Protein AF-A0A2D6MS37-F1 (afdb_monomer_lite)

Foldseek 3Di:
DDDDDDDDDDDDDDDDDDDDDDDDDDDPDDPDDDDDDDDDDDDDPVVVVVVVPPPPDDPDDDDDDPDDDDLDQDDPVLLVVLLVVQLVLLVVLLVLLVVLCVVLVQQFPDDFQPQPPFFQQDWAFPSLLSNCCVVPVCCQEPNFFDDHGGHRQADPSSGGVCVSSDGSVSSNAQFWAWEWDQDPVRDIDIDIDGPPSRCPRDDHSVPDDPSSHHYPVVSVVVVVVSSCSRSVDDTDTGRSNNSHDDD

Radius of gyration: 21.99 Å; chains: 1; bounding box: 50×74×53 Å

Secondary structure (DSSP, 8-state):
---PPP---------------------TT---PPPPPP------HHHHHHHHSSS---S------S------PPPHHHHHHHHHHHHHHHHHHHHHHHHHHHHTTTT---STT--TT--TT-EE-HHHHHHHHHH-HHHHHHPPPPPTTS-TTB-TTS-BTTSTT--HHHHSTTSPEEEEEE-TTS-EEEEEE--GGGSSSS--GGGS-GGGSEEHHHHHHHHHHHHHHHHSSPPPPEESGGGSPP-

Sequence (247 aa):
MANRPGSRTSRVQFSISWATRHRRTIDPGSSSWPERPAARDTGSVVAIFWRVCDEALTPEWKPRGREEFDPLLPNEDEIESCCADLAALHEEIDCEVQQLAARHAPRLQCRRGCGACCLDDLTVTTIEAEGIRRAHPALLSEGKPHPPGRCAFLGSEGDCRIYAERPSVCRSQGLPLRVVFENVAGELEELRDICELNVEGGPPLSALDEEDCWLVGVVELRLIALEERFVGGESPRASLRGLFARR

pLDDT: mean 74.94, std 27.77, range [25.08, 97.69]

Structure (mmCIF, N/CA/C/O backbone):
data_AF-A0A2D6MS37-F1
#
_entry.id   AF-A0A2D6MS37-F1
#
loop_
_atom_site.group_PDB
_atom_site.id
_atom_site.type_symbol
_atom_site.label_atom_id
_atom_site.label_alt_id
_atom_site.label_comp_id
_atom_site.label_asym_id
_atom_site.label_entity_id
_atom_site.label_seq_id
_atom_site.pdbx_PDB_ins_code
_atom_site.Cartn_x
_atom_site.Cartn_y
_atom_site.Cartn_z
_atom_site.occupancy
_atom_site.B_iso_or_equiv
_atom_site.auth_seq_id
_atom_site.auth_comp_id
_atom_site.auth_asym_id
_atom_site.auth_atom_id
_atom_site.pdbx_PDB_model_num
ATOM 1 N N . MET A 1 1 ? 30.134 44.194 11.349 1.00 36.28 1 MET A N 1
ATOM 2 C CA . MET A 1 1 ? 29.805 43.490 10.092 1.00 36.28 1 MET A CA 1
ATOM 3 C C . MET A 1 1 ? 29.477 42.054 10.445 1.00 36.28 1 MET A C 1
ATOM 5 O O . MET A 1 1 ? 30.356 41.330 10.886 1.00 36.28 1 MET A O 1
ATOM 9 N N . ALA A 1 2 ? 28.196 41.708 10.383 1.00 34.41 2 ALA A N 1
ATOM 10 C CA . ALA A 1 2 ? 27.685 40.370 10.648 1.00 34.41 2 ALA A CA 1
ATOM 11 C C . ALA A 1 2 ? 27.627 39.580 9.334 1.00 34.41 2 ALA A C 1
ATOM 13 O O . ALA A 1 2 ? 27.225 40.152 8.323 1.00 34.41 2 ALA A O 1
ATOM 14 N N . ASN A 1 3 ? 27.966 38.288 9.353 1.00 28.48 3 ASN A N 1
ATOM 15 C CA . ASN A 1 3 ? 27.318 37.319 8.470 1.00 28.48 3 ASN A CA 1
ATOM 16 C C . ASN A 1 3 ? 27.394 35.885 9.021 1.00 28.48 3 ASN A C 1
ATOM 18 O O . ASN A 1 3 ? 28.385 35.484 9.625 1.00 28.48 3 ASN A O 1
ATOM 22 N N . ARG A 1 4 ? 26.269 35.182 8.854 1.00 30.00 4 ARG A N 1
ATOM 23 C CA . ARG A 1 4 ? 25.851 33.899 9.450 1.00 30.00 4 ARG A CA 1
ATOM 24 C C . ARG A 1 4 ? 26.491 32.670 8.772 1.00 30.00 4 ARG A C 1
ATOM 26 O O . ARG A 1 4 ? 26.820 32.760 7.593 1.00 30.00 4 ARG A O 1
ATOM 33 N N . PRO A 1 5 ? 26.562 31.502 9.447 1.00 36.44 5 PRO A N 1
ATOM 34 C CA . PRO A 1 5 ? 26.874 30.226 8.806 1.00 36.44 5 PRO A CA 1
ATOM 35 C C . PRO A 1 5 ? 25.624 29.571 8.190 1.00 36.44 5 PRO A C 1
ATOM 37 O O . PRO A 1 5 ? 24.528 29.634 8.752 1.00 36.44 5 PRO A O 1
ATOM 40 N N . GLY A 1 6 ? 25.818 28.961 7.019 1.00 29.86 6 GLY A N 1
ATOM 41 C CA . GLY A 1 6 ? 24.796 28.306 6.208 1.00 29.86 6 GLY A CA 1
ATOM 42 C C . GLY A 1 6 ? 24.380 26.913 6.691 1.00 29.86 6 GLY A C 1
ATOM 43 O O . GLY A 1 6 ? 25.181 26.139 7.208 1.00 29.86 6 GLY A O 1
ATOM 44 N N . SER A 1 7 ? 23.083 26.666 6.501 1.00 29.08 7 SER A N 1
ATOM 45 C CA . SER A 1 7 ? 22.381 25.402 6.233 1.00 29.08 7 SER A CA 1
ATOM 46 C C . SER A 1 7 ? 22.985 24.087 6.745 1.00 29.08 7 SER A C 1
ATOM 48 O O . SER A 1 7 ? 23.858 23.494 6.113 1.00 29.08 7 SER A O 1
ATOM 50 N N . ARG A 1 8 ? 22.388 23.552 7.817 1.00 27.91 8 ARG A N 1
ATOM 51 C CA . ARG A 1 8 ? 22.353 22.107 8.076 1.00 27.91 8 ARG A CA 1
ATOM 52 C C . ARG A 1 8 ? 21.242 21.508 7.219 1.00 27.91 8 ARG A C 1
ATOM 54 O O . ARG A 1 8 ? 20.077 21.812 7.446 1.00 27.91 8 ARG A O 1
ATOM 61 N N . THR A 1 9 ? 21.601 20.684 6.247 1.00 28.56 9 THR A N 1
ATOM 62 C CA . THR A 1 9 ? 20.676 19.750 5.610 1.00 28.56 9 THR A CA 1
ATOM 63 C C . THR A 1 9 ? 20.558 18.526 6.513 1.00 28.56 9 THR A C 1
ATOM 65 O O . THR A 1 9 ? 21.537 17.825 6.775 1.00 28.56 9 THR A O 1
ATOM 68 N N . SER A 1 10 ? 19.366 18.320 7.067 1.00 26.95 10 SER A N 1
ATOM 69 C CA . SER A 1 10 ? 19.010 17.149 7.862 1.00 26.95 10 SER A CA 1
ATOM 70 C C . SER A 1 10 ? 19.071 15.918 6.960 1.00 26.95 10 SER A C 1
ATOM 72 O O . SER A 1 10 ? 18.366 15.828 5.959 1.00 26.95 10 SER A O 1
ATOM 74 N N . ARG A 1 11 ? 19.963 14.991 7.295 1.00 27.95 11 ARG A N 1
ATOM 75 C CA . ARG A 1 11 ? 20.151 13.709 6.619 1.00 27.95 11 ARG A CA 1
ATOM 76 C C . ARG A 1 11 ? 18.993 12.792 7.037 1.00 27.95 11 ARG A C 1
ATOM 78 O O . ARG A 1 11 ? 18.989 12.313 8.166 1.00 27.95 11 ARG A O 1
ATOM 85 N N . VAL A 1 12 ? 17.999 12.598 6.170 1.00 26.20 12 VAL A N 1
ATOM 86 C CA . VAL A 1 12 ? 16.916 11.626 6.400 1.00 26.20 12 VAL A CA 1
ATOM 87 C C . VAL A 1 12 ? 17.482 10.231 6.140 1.00 26.20 12 VAL A C 1
ATOM 89 O O . VAL A 1 12 ? 17.831 9.883 5.015 1.00 26.20 12 VAL A O 1
ATOM 92 N N . GLN A 1 13 ? 17.657 9.461 7.210 1.00 26.28 13 GLN A N 1
ATOM 93 C CA . GLN A 1 13 ? 18.126 8.080 7.170 1.00 26.28 13 GLN A CA 1
ATOM 94 C C . GLN A 1 13 ? 16.910 7.178 6.901 1.00 26.28 13 GLN A C 1
ATOM 96 O O . GLN A 1 13 ? 16.048 7.020 7.762 1.00 26.28 13 GLN A O 1
ATOM 101 N N . PHE A 1 14 ? 16.814 6.615 5.695 1.00 27.62 14 PHE A N 1
ATOM 102 C CA . PHE A 1 14 ? 15.751 5.679 5.325 1.00 27.62 14 PHE A CA 1
ATOM 103 C C . PHE A 1 14 ? 15.986 4.321 6.004 1.00 27.62 14 PHE A C 1
ATOM 105 O O . PHE A 1 14 ? 17.009 3.674 5.785 1.00 27.62 14 PHE A O 1
ATOM 112 N N . SER A 1 15 ? 15.039 3.883 6.839 1.00 27.45 15 SER A N 1
ATOM 113 C CA . SER A 1 15 ? 15.005 2.531 7.407 1.00 27.45 15 SER A CA 1
ATOM 114 C C . SER A 1 15 ? 13.962 1.711 6.653 1.00 27.45 15 SER A C 1
ATOM 116 O O . SER A 1 15 ? 12.763 1.831 6.896 1.00 27.45 15 SER A O 1
ATOM 118 N N . ILE A 1 16 ? 14.427 0.894 5.710 1.00 32.38 16 ILE A N 1
ATOM 119 C CA . ILE A 1 16 ? 13.612 -0.072 4.970 1.00 32.38 16 ILE A CA 1
ATOM 120 C C . ILE A 1 16 ? 13.863 -1.441 5.614 1.00 32.38 16 ILE A C 1
ATOM 122 O O . ILE A 1 16 ? 14.854 -2.108 5.330 1.00 32.38 16 ILE A O 1
ATOM 126 N N . SER A 1 17 ? 12.982 -1.853 6.531 1.00 29.34 17 SER A N 1
ATOM 127 C CA . SER A 1 17 ? 12.968 -3.215 7.079 1.00 29.34 17 SER A CA 1
ATOM 128 C C . SER A 1 17 ? 11.987 -4.059 6.271 1.00 29.34 17 SER A C 1
ATOM 130 O O . SER A 1 17 ? 10.785 -4.039 6.530 1.00 29.34 17 SER A O 1
ATOM 132 N N . TRP A 1 18 ? 12.497 -4.783 5.273 1.00 31.38 18 TRP A N 1
ATOM 133 C CA . TRP A 1 18 ? 11.744 -5.825 4.573 1.00 31.38 18 TRP A CA 1
ATOM 134 C C . TRP A 1 18 ? 12.367 -7.185 4.855 1.00 31.38 18 TRP A C 1
ATOM 136 O O . TRP A 1 18 ? 13.543 -7.450 4.602 1.00 31.38 18 TRP A O 1
ATOM 146 N N . ALA A 1 19 ? 11.552 -8.029 5.480 1.00 27.73 19 ALA A N 1
ATOM 147 C CA . ALA A 1 19 ? 11.936 -9.308 6.037 1.00 27.73 19 ALA A CA 1
ATOM 148 C C . ALA A 1 19 ? 12.409 -10.280 4.948 1.00 27.73 19 ALA A C 1
ATOM 150 O O . ALA A 1 19 ? 11.614 -10.768 4.152 1.00 27.73 19 ALA A O 1
ATOM 151 N N . THR A 1 20 ? 13.691 -10.650 4.995 1.00 30.94 20 THR A N 1
ATOM 152 C CA . THR A 1 20 ? 14.204 -11.841 4.309 1.00 30.94 20 THR A CA 1
ATOM 153 C C . THR A 1 20 ? 14.950 -12.730 5.309 1.00 30.94 20 THR A C 1
ATOM 155 O O . THR A 1 20 ? 16.095 -12.442 5.644 1.00 30.94 20 THR A O 1
ATOM 158 N N . ARG A 1 21 ? 14.293 -13.808 5.778 1.00 34.34 21 ARG A N 1
ATOM 159 C CA . ARG A 1 21 ? 14.809 -15.194 5.973 1.00 34.34 21 ARG A CA 1
ATOM 160 C C . ARG A 1 21 ? 14.208 -15.987 7.154 1.00 34.34 21 ARG A C 1
ATOM 162 O O . ARG A 1 21 ? 14.523 -15.758 8.313 1.00 34.34 21 ARG A O 1
ATOM 169 N N . HIS A 1 22 ? 13.557 -17.080 6.738 1.00 29.55 22 HIS A N 1
ATOM 170 C CA . HIS A 1 22 ? 13.714 -18.484 7.167 1.00 29.55 22 HIS A CA 1
ATOM 171 C C . HIS A 1 22 ? 12.882 -19.090 8.305 1.00 29.55 22 HIS A C 1
ATOM 173 O O . HIS A 1 22 ? 13.109 -18.877 9.491 1.00 29.55 22 HIS A O 1
ATOM 179 N N . ARG A 1 23 ? 12.051 -20.056 7.876 1.00 29.69 23 ARG A N 1
ATOM 180 C CA . ARG A 1 23 ? 11.622 -21.255 8.613 1.00 29.69 23 ARG A CA 1
ATOM 181 C C . ARG A 1 23 ? 12.763 -21.869 9.436 1.00 29.69 23 ARG A C 1
ATOM 183 O O . ARG A 1 23 ? 13.766 -22.310 8.875 1.00 29.69 23 ARG A O 1
ATOM 190 N N . ARG A 1 24 ? 12.505 -22.094 10.724 1.00 26.86 24 ARG A N 1
ATOM 191 C CA . ARG A 1 24 ? 12.829 -23.360 11.398 1.00 26.86 24 ARG A CA 1
ATOM 192 C C . ARG A 1 24 ? 11.615 -23.797 12.205 1.00 26.86 24 ARG A C 1
ATOM 194 O O . ARG A 1 24 ? 11.071 -23.032 12.990 1.00 26.86 24 ARG A O 1
ATOM 201 N N . THR A 1 25 ? 11.189 -25.027 11.968 1.00 33.91 25 THR A N 1
ATOM 202 C CA . THR A 1 25 ? 10.275 -25.783 12.825 1.00 33.91 25 THR A CA 1
ATOM 203 C C . THR A 1 25 ? 10.854 -25.861 14.239 1.00 33.91 25 THR A C 1
ATOM 205 O O . THR A 1 25 ? 12.006 -26.267 14.390 1.00 33.91 25 THR A O 1
ATOM 208 N N . ILE A 1 26 ? 10.076 -25.478 15.255 1.00 30.41 26 ILE A N 1
ATOM 209 C CA . ILE A 1 26 ? 10.406 -25.709 16.668 1.00 30.41 26 ILE A CA 1
ATOM 210 C C . ILE A 1 26 ? 9.539 -26.865 17.170 1.00 30.41 26 ILE A C 1
ATOM 212 O O . ILE A 1 26 ? 8.317 -26.841 17.044 1.00 30.41 26 ILE A O 1
ATOM 216 N N . ASP A 1 27 ? 10.222 -27.872 17.701 1.00 27.17 27 ASP A N 1
ATOM 217 C CA . ASP A 1 27 ? 9.696 -29.041 18.401 1.00 27.17 27 ASP A CA 1
ATOM 218 C C . ASP A 1 27 ? 9.185 -28.623 19.801 1.00 27.17 27 ASP A C 1
ATOM 220 O O . ASP A 1 27 ? 9.944 -28.005 20.559 1.00 27.17 27 ASP A O 1
ATOM 224 N N . PRO A 1 28 ? 7.916 -28.875 20.175 1.00 31.11 28 PRO A N 1
ATOM 225 C CA . PRO A 1 28 ? 7.362 -28.436 21.450 1.00 31.11 28 PRO A CA 1
ATOM 226 C C . PRO A 1 28 ? 7.727 -29.442 22.551 1.00 31.11 28 PRO A C 1
ATOM 228 O O . PRO A 1 28 ? 6.889 -30.236 22.971 1.00 31.11 28 PRO A O 1
ATOM 231 N N . GLY A 1 29 ? 8.983 -29.452 23.012 1.00 31.38 29 GLY A N 1
ATOM 232 C CA . GLY A 1 29 ? 9.399 -30.500 23.956 1.00 31.38 29 GLY A CA 1
ATOM 233 C C . GLY A 1 29 ? 10.665 -30.325 24.794 1.00 31.38 29 GLY A C 1
ATOM 234 O O . GLY A 1 29 ? 10.905 -31.181 25.639 1.00 31.38 29 GLY A O 1
ATOM 235 N N . SER A 1 30 ? 11.474 -29.268 24.649 1.00 31.50 30 SER A N 1
ATOM 236 C CA . SER A 1 30 ? 12.709 -29.131 25.445 1.00 31.50 30 SER A CA 1
ATOM 237 C C . SER A 1 30 ? 12.692 -27.914 26.370 1.00 31.50 30 SER A C 1
ATOM 239 O O . SER A 1 30 ? 12.950 -26.781 25.964 1.00 31.50 30 SER A O 1
ATOM 241 N N . SER A 1 31 ? 12.431 -28.167 27.650 1.00 34.22 31 SER A N 1
ATOM 242 C CA . SER A 1 31 ? 12.682 -27.251 28.760 1.00 34.22 31 SER A CA 1
ATOM 243 C C . SER A 1 31 ? 14.186 -27.175 29.056 1.00 34.22 31 SER A C 1
ATOM 245 O O . SER A 1 31 ? 14.684 -27.813 29.981 1.00 34.22 31 SER A O 1
ATOM 247 N N . SER A 1 32 ? 14.919 -26.410 28.254 1.00 29.27 32 SER A N 1
ATOM 248 C CA . SER A 1 32 ? 16.254 -25.913 28.593 1.00 29.27 32 SER A CA 1
ATOM 249 C C . SER A 1 32 ? 16.557 -24.688 27.731 1.00 29.27 32 SER A C 1
ATOM 251 O O . SER A 1 32 ? 16.638 -24.760 26.509 1.00 29.27 32 SER A O 1
ATOM 253 N N . TRP A 1 33 ? 16.683 -23.528 28.373 1.00 25.08 33 TRP A N 1
ATOM 254 C CA . TRP A 1 33 ? 17.178 -22.317 27.724 1.00 25.08 33 TRP A CA 1
ATOM 255 C C . TRP A 1 33 ? 18.681 -22.491 27.465 1.00 25.08 33 TRP A C 1
ATOM 257 O O . TRP A 1 33 ? 19.408 -22.724 28.432 1.00 25.08 33 TRP A O 1
ATOM 267 N N . PRO A 1 34 ? 19.185 -22.396 26.222 1.00 29.23 34 PRO A N 1
ATOM 268 C CA . PRO A 1 34 ? 20.623 -22.366 26.012 1.00 29.23 34 PRO A CA 1
ATOM 269 C C . PRO A 1 34 ? 21.178 -20.997 26.425 1.00 29.23 34 PRO A C 1
ATOM 271 O O . PRO A 1 34 ? 20.642 -19.947 26.063 1.00 29.23 34 PRO A O 1
ATOM 274 N N . GLU A 1 35 ? 22.261 -21.029 27.199 1.00 31.62 35 GLU A N 1
ATOM 275 C CA . GLU A 1 35 ? 23.070 -19.869 27.572 1.00 31.62 35 GLU A CA 1
ATOM 276 C C . GLU A 1 35 ? 23.546 -19.088 26.334 1.00 31.62 35 GLU A C 1
ATOM 278 O O . GLU A 1 35 ? 23.780 -19.657 25.265 1.00 31.62 35 GLU A O 1
ATOM 283 N N . ARG A 1 36 ? 23.702 -17.764 26.492 1.00 29.09 36 ARG A N 1
ATOM 284 C CA . ARG A 1 36 ? 24.198 -16.841 25.455 1.00 29.09 36 ARG A CA 1
ATOM 285 C C . ARG A 1 36 ? 25.515 -17.358 24.848 1.00 29.09 36 ARG A C 1
ATOM 287 O O . ARG A 1 36 ? 26.515 -17.395 25.566 1.00 29.09 36 ARG A O 1
ATOM 294 N N . PRO A 1 37 ? 25.583 -17.673 23.542 1.00 30.58 37 PRO A N 1
ATOM 295 C CA . PRO A 1 37 ? 26.859 -17.973 22.914 1.00 30.58 37 PRO A CA 1
ATOM 296 C C . PRO A 1 37 ? 27.685 -16.690 22.770 1.00 30.58 37 PRO A C 1
ATOM 298 O O . PRO A 1 37 ? 27.198 -15.659 22.300 1.00 30.58 37 PRO A O 1
ATOM 301 N N . ALA A 1 38 ? 28.948 -16.773 23.192 1.00 31.52 38 ALA A N 1
ATOM 302 C CA . ALA A 1 38 ? 29.949 -15.729 23.032 1.00 31.52 38 ALA A CA 1
ATOM 303 C C . ALA A 1 38 ? 30.078 -15.319 21.557 1.00 31.52 38 ALA A C 1
ATOM 305 O O . ALA A 1 38 ? 30.146 -16.173 20.669 1.00 31.52 38 ALA A O 1
ATOM 306 N N . ALA A 1 39 ? 30.122 -14.004 21.327 1.00 32.25 39 ALA A N 1
ATOM 307 C CA . ALA A 1 39 ? 30.272 -13.381 20.022 1.00 32.25 39 ALA A CA 1
ATOM 308 C C . ALA A 1 39 ? 31.443 -14.008 19.251 1.00 32.25 39 ALA A C 1
ATOM 310 O O . ALA A 1 39 ? 32.607 -13.840 19.617 1.00 32.25 39 ALA A O 1
ATOM 311 N N . ARG A 1 40 ? 31.123 -14.746 18.184 1.00 29.20 40 ARG A N 1
ATOM 312 C CA . ARG A 1 40 ? 32.088 -15.122 17.157 1.00 29.20 40 ARG A CA 1
ATOM 313 C C . ARG A 1 40 ? 31.835 -14.289 15.915 1.00 29.20 40 ARG A C 1
ATOM 315 O O . ARG A 1 40 ? 30.736 -14.252 15.367 1.00 29.20 40 ARG A O 1
ATOM 322 N N . ASP A 1 41 ? 32.918 -13.637 15.545 1.00 42.41 41 ASP A N 1
ATOM 323 C CA . ASP A 1 41 ? 33.162 -12.772 14.411 1.00 42.41 41 ASP A CA 1
ATOM 324 C C . ASP A 1 41 ? 32.732 -13.443 13.096 1.00 42.41 41 ASP A C 1
ATOM 326 O O . ASP A 1 41 ? 33.408 -14.323 12.565 1.00 42.41 41 ASP A O 1
ATOM 330 N N . THR A 1 42 ? 31.560 -13.065 12.588 1.00 30.91 42 THR A N 1
ATOM 331 C CA . THR A 1 42 ? 31.194 -13.244 11.179 1.00 30.91 42 THR A CA 1
ATOM 332 C C . THR A 1 42 ? 30.526 -11.951 10.731 1.00 30.91 42 THR A C 1
ATOM 334 O O . THR A 1 42 ? 29.499 -11.549 11.276 1.00 30.91 42 THR A O 1
ATOM 337 N N . GLY A 1 43 ? 31.165 -11.260 9.787 1.00 40.22 43 GLY A N 1
ATOM 338 C CA . GLY A 1 43 ? 30.723 -9.977 9.246 1.00 40.22 43 GLY A CA 1
ATOM 339 C C . GLY A 1 43 ? 29.350 -10.076 8.586 1.00 40.22 43 GLY A C 1
ATOM 340 O O . GLY A 1 43 ? 29.236 -10.397 7.408 1.00 40.22 43 GLY A O 1
ATOM 341 N N . SER A 1 44 ? 28.310 -9.789 9.365 1.00 34.25 44 SER A N 1
ATOM 342 C CA . SER A 1 44 ? 26.933 -9.601 8.919 1.00 34.25 44 SER A CA 1
ATOM 343 C C . SER A 1 44 ? 26.586 -8.119 9.017 1.00 34.25 44 SER A C 1
ATOM 345 O O . SER A 1 44 ? 26.867 -7.481 10.033 1.00 34.25 44 SER A O 1
ATOM 347 N N . VAL A 1 45 ? 25.931 -7.581 7.984 1.00 34.56 45 VAL A N 1
ATOM 348 C CA . VAL A 1 45 ? 25.450 -6.186 7.890 1.00 34.56 45 VAL A CA 1
ATOM 349 C C . VAL A 1 45 ? 24.590 -5.787 9.107 1.00 34.56 45 VAL A C 1
ATOM 351 O O . VAL A 1 45 ? 24.560 -4.625 9.504 1.00 34.56 45 VAL A O 1
ATOM 354 N N . VAL A 1 46 ? 23.991 -6.769 9.792 1.00 34.62 46 VAL A N 1
ATOM 355 C CA . VAL A 1 46 ? 23.210 -6.595 11.029 1.00 34.62 46 VAL A CA 1
ATOM 356 C C . VAL A 1 46 ? 24.057 -6.088 12.211 1.00 34.62 46 VAL A C 1
ATOM 358 O O . VAL A 1 46 ? 23.548 -5.361 13.062 1.00 34.62 46 VAL A O 1
ATOM 361 N N . ALA A 1 47 ? 25.351 -6.423 12.276 1.00 29.45 47 ALA A N 1
ATOM 362 C CA . ALA A 1 47 ? 26.216 -6.050 13.401 1.00 29.45 47 ALA A CA 1
ATOM 363 C C . ALA A 1 47 ? 26.732 -4.600 13.325 1.00 29.45 47 ALA A C 1
ATOM 365 O O . ALA A 1 47 ? 27.041 -4.004 14.354 1.00 29.45 47 ALA A O 1
ATOM 366 N N . ILE A 1 48 ? 26.787 -4.010 12.126 1.00 35.94 48 ILE A N 1
ATOM 367 C CA . ILE A 1 48 ? 27.170 -2.600 11.943 1.00 35.94 48 ILE A CA 1
ATOM 368 C C . ILE A 1 48 ? 26.001 -1.674 12.322 1.00 35.94 48 ILE A C 1
ATOM 370 O O . ILE A 1 48 ? 26.225 -0.603 12.881 1.00 35.94 48 ILE A O 1
ATOM 374 N N . PHE A 1 49 ? 24.755 -2.119 12.123 1.00 31.03 49 PHE A N 1
ATOM 375 C CA . PHE A 1 49 ? 23.557 -1.323 12.411 1.00 31.03 49 PHE A CA 1
ATOM 376 C C . PHE A 1 49 ? 23.341 -1.072 13.915 1.00 31.03 49 PHE A C 1
ATOM 378 O O . PHE A 1 49 ? 22.927 0.013 14.309 1.00 31.03 49 PHE A O 1
ATOM 385 N N . TRP A 1 50 ? 23.707 -2.026 14.779 1.00 28.56 50 TRP A N 1
ATOM 386 C CA . TRP A 1 50 ? 23.560 -1.866 16.233 1.00 28.56 50 TRP A CA 1
ATOM 387 C C . TRP A 1 50 ? 24.569 -0.905 16.874 1.00 28.56 50 TRP A C 1
ATOM 389 O O . TRP A 1 50 ? 24.290 -0.358 17.936 1.00 28.56 50 TRP A O 1
ATOM 399 N N . ARG A 1 51 ? 25.724 -0.653 16.244 1.00 29.89 51 ARG A N 1
ATOM 400 C CA . ARG A 1 51 ? 26.768 0.208 16.829 1.00 29.89 51 ARG A CA 1
ATOM 401 C C . ARG A 1 51 ? 26.538 1.704 16.594 1.00 29.89 51 ARG A C 1
ATOM 403 O O . ARG A 1 51 ? 27.168 2.514 17.257 1.00 29.89 51 ARG A O 1
ATOM 410 N N . VAL A 1 52 ? 25.634 2.070 15.684 1.00 34.19 52 VAL A N 1
ATOM 411 C CA . VAL A 1 52 ? 25.321 3.475 15.359 1.00 34.19 52 VAL A CA 1
ATOM 412 C C . VAL A 1 52 ? 24.168 4.027 16.214 1.00 34.19 52 VAL A C 1
ATOM 414 O O . VAL A 1 52 ? 24.055 5.237 16.373 1.00 34.19 52 VAL A O 1
ATOM 417 N N . CYS A 1 53 ? 23.352 3.169 16.835 1.00 32.34 53 CYS A N 1
ATOM 418 C CA . CYS A 1 53 ? 22.212 3.604 17.654 1.00 32.34 53 CYS A CA 1
ATOM 419 C C . CYS A 1 53 ? 22.520 3.798 19.152 1.00 32.34 53 CYS A C 1
ATOM 421 O O . CYS A 1 53 ? 21.683 4.357 19.853 1.00 32.34 53 CYS A O 1
ATOM 423 N N . ASP A 1 54 ? 23.693 3.388 19.647 1.00 30.34 54 ASP A N 1
ATOM 424 C CA . ASP A 1 54 ? 23.986 3.361 21.095 1.00 30.34 54 ASP A CA 1
ATOM 425 C C . ASP A 1 54 ? 24.823 4.563 21.599 1.00 30.34 54 ASP A C 1
ATOM 427 O O . ASP A 1 54 ? 24.912 4.800 22.800 1.00 30.34 54 ASP A O 1
ATOM 431 N N . GLU A 1 55 ? 25.404 5.381 20.709 1.00 33.66 55 GLU A N 1
ATOM 432 C CA . GLU A 1 55 ? 26.301 6.496 21.095 1.00 33.66 55 GLU A CA 1
ATOM 433 C C . GLU A 1 55 ? 25.641 7.892 21.119 1.00 33.66 55 GLU A C 1
ATOM 435 O O . GLU A 1 55 ? 26.306 8.884 21.417 1.00 33.66 55 GLU A O 1
ATOM 440 N N . ALA A 1 56 ? 24.329 7.999 20.878 1.00 34.22 56 ALA A N 1
ATOM 441 C CA . ALA A 1 56 ? 23.600 9.278 20.922 1.00 34.22 56 ALA A CA 1
ATOM 442 C C . ALA A 1 56 ? 22.749 9.492 22.193 1.00 34.22 56 ALA A C 1
ATOM 444 O O . ALA A 1 56 ? 21.982 10.452 22.267 1.00 34.22 56 ALA A O 1
ATOM 445 N N . LEU A 1 57 ? 22.887 8.640 23.213 1.00 36.22 57 LEU A N 1
ATOM 446 C CA . LEU A 1 57 ? 22.247 8.830 24.518 1.00 36.22 57 LEU A CA 1
ATOM 447 C C . LEU A 1 57 ? 23.197 9.561 25.476 1.00 36.22 57 LEU A C 1
ATOM 449 O O . LEU A 1 57 ? 23.892 8.945 26.283 1.00 36.22 57 LEU A O 1
ATOM 453 N N . THR A 1 58 ? 23.223 10.894 25.415 1.00 39.59 58 THR A N 1
ATOM 454 C CA . THR A 1 58 ? 23.786 11.689 26.515 1.00 39.59 58 THR A CA 1
ATOM 455 C C . THR A 1 58 ? 22.755 11.829 27.647 1.00 39.59 58 THR A C 1
ATOM 457 O O . THR A 1 58 ? 21.586 12.133 27.393 1.00 39.59 58 THR A O 1
ATOM 460 N N . PRO A 1 59 ? 23.146 11.626 28.919 1.00 41.69 59 PRO A N 1
ATOM 461 C CA . PRO A 1 59 ? 22.235 11.676 30.054 1.00 41.69 59 PRO A CA 1
ATOM 462 C C . PRO A 1 59 ? 22.225 13.079 30.669 1.00 41.69 59 PRO A C 1
ATOM 464 O O . PRO A 1 59 ? 22.768 13.280 31.745 1.00 41.69 59 PRO A O 1
ATOM 467 N N . GLU A 1 60 ? 21.631 14.073 30.007 1.00 34.06 60 GLU A N 1
ATOM 468 C CA . GLU A 1 60 ? 21.482 15.411 30.608 1.00 34.06 60 GLU A CA 1
ATOM 469 C C . GLU A 1 60 ? 20.225 16.149 30.114 1.00 34.06 60 GLU A C 1
ATOM 471 O O . GLU A 1 60 ? 20.234 17.333 29.782 1.00 34.06 60 GLU A O 1
ATOM 476 N N . TRP A 1 61 ? 19.086 15.455 30.096 1.00 38.34 61 TRP A N 1
ATOM 477 C CA . TRP A 1 61 ? 17.793 16.127 29.994 1.00 38.34 61 TRP A CA 1
ATOM 478 C C . TRP A 1 61 ? 17.302 16.522 31.394 1.00 38.34 61 TRP A C 1
ATOM 480 O O . TRP A 1 61 ? 16.947 15.673 32.212 1.00 38.34 61 TRP A O 1
ATOM 490 N N . LYS A 1 62 ? 17.290 17.828 31.683 1.00 31.77 62 LYS A N 1
ATOM 491 C CA . LYS A 1 62 ? 16.569 18.402 32.829 1.00 31.77 62 LYS A CA 1
ATOM 492 C C . LYS A 1 62 ? 15.172 18.827 32.366 1.00 31.77 62 LYS A C 1
ATOM 494 O O . LYS A 1 62 ? 15.096 19.601 31.408 1.00 31.77 62 LYS A O 1
ATOM 499 N N . PRO A 1 63 ? 14.086 18.420 33.049 1.00 33.75 63 PRO A N 1
ATOM 500 C CA . PRO A 1 63 ? 12.759 18.929 32.742 1.00 33.75 63 PRO A CA 1
ATOM 501 C C . PRO A 1 63 ? 12.745 20.435 33.015 1.00 33.75 63 PRO A C 1
ATOM 503 O O . PRO A 1 63 ? 12.924 20.874 34.155 1.00 33.75 63 PRO A O 1
ATOM 506 N N . ARG A 1 64 ? 12.562 21.242 31.966 1.00 33.56 64 ARG A N 1
ATOM 507 C CA . ARG A 1 64 ? 12.116 22.625 32.153 1.00 33.56 64 ARG A CA 1
ATOM 508 C C . ARG A 1 64 ? 10.651 22.593 32.570 1.00 33.56 64 ARG A C 1
ATOM 510 O O . ARG A 1 64 ? 9.924 21.670 32.216 1.00 33.56 64 ARG A O 1
ATOM 517 N N . GLY A 1 65 ? 10.290 23.556 33.413 1.00 31.33 65 GLY A N 1
ATOM 518 C CA . GLY A 1 65 ? 9.010 23.626 34.103 1.00 31.33 65 GLY A CA 1
ATOM 519 C C . GLY A 1 65 ? 7.807 23.436 33.182 1.00 31.33 65 GLY A C 1
ATOM 520 O O . GLY A 1 65 ? 7.853 23.759 32.000 1.00 31.33 65 GLY A O 1
ATOM 521 N N . ARG A 1 66 ? 6.743 22.891 33.775 1.00 35.75 66 ARG A N 1
ATOM 522 C CA . ARG A 1 66 ? 5.397 22.784 33.211 1.00 35.75 66 ARG A CA 1
ATOM 523 C C . ARG A 1 66 ? 4.868 24.163 32.806 1.00 35.75 66 ARG A C 1
ATOM 525 O O . ARG A 1 66 ? 4.158 24.778 33.587 1.00 35.75 66 ARG A O 1
ATOM 532 N N . GLU A 1 67 ? 5.198 24.610 31.606 1.00 36.25 67 GLU A N 1
ATOM 533 C CA . GLU A 1 67 ? 4.440 25.609 30.854 1.00 36.25 67 GLU A CA 1
ATOM 534 C C . GLU A 1 67 ? 4.388 25.118 29.396 1.00 36.25 67 GLU A C 1
ATOM 536 O O . GLU A 1 67 ? 5.381 25.159 28.678 1.00 36.25 67 GLU A O 1
ATOM 541 N N . GLU A 1 68 ? 3.246 24.505 29.060 1.00 41.53 68 GLU A N 1
ATOM 542 C CA . GLU A 1 68 ? 2.652 24.313 27.724 1.00 41.53 68 GLU A CA 1
ATOM 543 C C . GLU A 1 68 ? 3.599 24.141 26.523 1.00 41.53 68 GLU A C 1
ATOM 545 O O . GLU A 1 68 ? 3.892 25.069 25.774 1.00 41.53 68 GLU A O 1
ATOM 550 N N . PHE A 1 69 ? 3.977 22.891 26.257 1.00 38.12 69 PHE A N 1
ATOM 551 C CA . PHE A 1 69 ? 4.151 22.424 24.884 1.00 38.12 69 PHE A CA 1
ATOM 552 C C . PHE A 1 69 ? 3.123 21.316 24.677 1.00 38.12 69 PHE A C 1
ATOM 554 O O . PHE A 1 69 ? 3.351 20.170 25.063 1.00 38.12 69 PHE A O 1
ATOM 561 N N . ASP A 1 70 ? 1.950 21.695 24.179 1.00 42.09 70 ASP A N 1
ATOM 562 C CA . ASP A 1 70 ? 0.976 20.749 23.648 1.00 42.09 70 ASP A CA 1
ATOM 563 C C . ASP A 1 70 ? 1.415 20.440 22.208 1.00 42.09 70 ASP A C 1
ATOM 565 O O . ASP A 1 70 ? 1.437 21.364 21.387 1.00 42.09 70 ASP A O 1
ATOM 569 N N . PRO A 1 71 ? 1.863 19.213 21.877 1.00 47.84 71 PRO A N 1
ATOM 570 C CA . PRO A 1 71 ? 2.062 18.824 20.491 1.00 47.84 71 PRO A CA 1
ATOM 571 C C . PRO A 1 71 ? 0.666 18.663 19.889 1.00 47.84 71 PRO A C 1
ATOM 573 O O . PRO A 1 71 ? 0.121 17.561 19.847 1.00 47.84 71 PRO A O 1
ATOM 576 N N . LEU A 1 72 ? 0.065 19.798 19.525 1.00 53.69 72 LEU A N 1
ATOM 577 C CA . LEU A 1 72 ? -1.277 19.881 18.976 1.00 53.69 72 LEU A CA 1
ATOM 578 C C . LEU A 1 72 ? -1.347 18.947 17.775 1.00 53.69 72 LEU A C 1
ATOM 580 O O . LEU A 1 72 ? -0.740 19.201 16.734 1.00 53.69 72 LEU A O 1
ATOM 584 N N . LEU A 1 73 ? -2.096 17.861 17.940 1.00 57.34 73 LEU A N 1
ATOM 585 C CA . LEU A 1 73 ? -2.656 17.151 16.805 1.00 57.34 73 LEU A CA 1
ATOM 586 C C . LEU A 1 73 ? -3.349 18.197 15.909 1.00 57.34 73 LEU A C 1
ATOM 588 O O . LEU A 1 73 ? -3.951 19.132 16.455 1.00 57.34 73 LEU A O 1
ATOM 592 N N . PRO A 1 74 ? -3.249 18.078 14.574 1.00 68.31 74 PRO A N 1
ATOM 593 C CA . PRO A 1 74 ? -3.921 18.986 13.650 1.00 68.31 74 PRO A CA 1
ATOM 594 C C . PRO A 1 74 ? -5.395 19.142 14.029 1.00 68.31 74 PRO A C 1
ATOM 596 O O . PRO A 1 74 ? -6.016 18.216 14.558 1.00 68.31 74 PRO A O 1
ATOM 599 N N . ASN A 1 75 ? -5.960 20.324 13.788 1.00 82.75 75 ASN A N 1
ATOM 600 C CA . ASN A 1 75 ? -7.384 20.534 14.041 1.00 82.75 75 ASN A CA 1
ATOM 601 C C . ASN A 1 75 ? -8.243 19.649 13.109 1.00 82.75 75 ASN A C 1
ATOM 603 O O . ASN A 1 75 ? -7.743 19.088 12.137 1.00 82.75 75 ASN A O 1
ATOM 607 N N . GLU A 1 76 ? -9.540 19.499 13.393 1.00 86.69 76 GLU A N 1
ATOM 608 C CA . GLU A 1 76 ? -10.404 18.588 12.620 1.00 86.69 76 GLU A CA 1
ATOM 609 C C . GLU A 1 76 ? -10.438 18.897 11.115 1.00 86.69 76 GLU A C 1
ATOM 611 O O . GLU A 1 76 ? -10.406 17.962 10.314 1.00 86.69 76 GLU A O 1
ATOM 616 N N . ASP A 1 77 ? -10.416 20.176 10.726 1.00 88.06 77 ASP A N 1
ATOM 617 C CA . ASP A 1 77 ? -10.396 20.586 9.316 1.00 88.06 77 ASP A CA 1
ATOM 618 C C . ASP A 1 77 ? -9.058 20.206 8.647 1.00 88.06 77 ASP A C 1
ATOM 620 O O . ASP A 1 77 ? -9.016 19.755 7.500 1.00 88.06 77 ASP A O 1
ATOM 624 N N . GLU A 1 78 ? -7.943 20.350 9.369 1.00 88.25 78 GLU A N 1
ATOM 625 C CA . GLU A 1 78 ? -6.612 19.928 8.921 1.00 88.25 78 GLU A CA 1
ATOM 626 C C . GLU A 1 78 ? -6.509 18.403 8.800 1.00 88.25 78 GLU A C 1
ATOM 628 O O . GLU A 1 78 ? -5.933 17.907 7.827 1.00 88.25 78 GLU A O 1
ATOM 633 N N . ILE A 1 79 ? -7.093 17.652 9.743 1.00 90.12 79 ILE A N 1
ATOM 634 C CA . ILE A 1 79 ? -7.154 16.189 9.668 1.00 90.12 79 ILE A CA 1
ATOM 635 C C . ILE A 1 79 ? -7.982 15.760 8.457 1.00 90.12 79 ILE A C 1
ATOM 637 O O . ILE A 1 79 ? -7.540 14.894 7.700 1.00 90.12 79 ILE A O 1
ATOM 641 N N . GLU A 1 80 ? -9.167 16.343 8.265 1.00 92.12 80 GLU A N 1
ATOM 642 C CA . GLU A 1 80 ? -10.040 16.033 7.130 1.00 92.12 80 GLU A CA 1
ATOM 643 C C . GLU A 1 80 ? -9.332 16.305 5.799 1.00 92.12 80 GLU A C 1
ATOM 645 O O . GLU A 1 80 ? -9.305 15.434 4.929 1.00 92.12 80 GLU A O 1
ATOM 650 N N . SER A 1 81 ? -8.669 17.457 5.683 1.00 94.31 81 SER A N 1
ATOM 651 C CA . SER A 1 81 ? -7.861 17.822 4.518 1.00 94.31 81 SER A CA 1
ATOM 652 C C . SER A 1 81 ? -6.730 16.820 4.251 1.00 94.31 81 SER A C 1
ATOM 654 O O . SER A 1 81 ? -6.599 16.310 3.138 1.00 94.31 81 SER A O 1
ATOM 656 N N . CYS A 1 82 ? -5.954 16.444 5.274 1.00 94.38 82 CYS A N 1
ATOM 657 C CA . CYS A 1 82 ? -4.885 15.452 5.117 1.00 94.38 82 CYS A CA 1
ATOM 658 C C . CYS A 1 82 ? -5.424 14.059 4.753 1.00 94.38 82 CYS A C 1
ATOM 660 O O . CYS A 1 82 ? -4.805 13.343 3.966 1.00 94.38 82 CYS A O 1
ATOM 662 N N . CYS A 1 83 ? -6.576 13.663 5.302 1.00 94.44 83 CYS A N 1
ATOM 663 C CA . CYS A 1 83 ? -7.224 12.396 4.962 1.00 94.44 83 CYS A CA 1
ATOM 664 C C . CYS A 1 83 ? -7.744 12.393 3.518 1.00 94.44 83 CYS A C 1
ATOM 666 O O . CYS A 1 83 ? -7.645 11.369 2.843 1.00 94.44 83 CYS A O 1
ATOM 668 N N . ALA A 1 84 ? -8.262 13.524 3.030 1.00 95.75 84 ALA A N 1
ATOM 669 C CA . ALA A 1 84 ? -8.664 13.684 1.637 1.00 95.75 84 ALA A CA 1
ATOM 670 C C . ALA A 1 84 ? -7.456 13.597 0.689 1.00 95.75 84 ALA A C 1
ATOM 672 O O . ALA A 1 84 ? -7.510 12.875 -0.306 1.00 95.75 84 ALA A O 1
ATOM 673 N N . ASP A 1 85 ? -6.339 14.244 1.035 1.00 97.31 85 ASP A N 1
ATOM 674 C CA . ASP A 1 85 ? -5.088 14.148 0.274 1.00 97.31 85 ASP A CA 1
ATOM 675 C C . ASP A 1 85 ? -4.536 12.706 0.252 1.00 97.31 85 ASP A C 1
ATOM 677 O O . ASP A 1 85 ? -4.071 12.229 -0.786 1.00 97.31 85 ASP A O 1
ATOM 681 N N . LEU A 1 86 ? -4.615 11.979 1.376 1.00 97.25 86 LEU A N 1
ATOM 682 C CA . LEU A 1 86 ? -4.258 10.557 1.436 1.00 97.25 86 LEU A CA 1
ATOM 683 C C . LEU A 1 86 ? -5.160 9.712 0.526 1.00 97.25 86 LEU A C 1
ATOM 685 O O . LEU A 1 86 ? -4.668 8.823 -0.169 1.00 97.25 86 LEU A O 1
ATOM 689 N N . ALA A 1 87 ? -6.471 9.963 0.533 1.00 96.81 87 ALA A N 1
ATOM 690 C CA . ALA A 1 87 ? -7.414 9.251 -0.323 1.00 96.81 87 ALA A CA 1
ATOM 691 C C . ALA A 1 87 ? -7.108 9.490 -1.810 1.00 96.81 87 ALA A C 1
ATOM 693 O O . ALA A 1 87 ? -7.033 8.527 -2.570 1.00 96.81 87 ALA A O 1
ATOM 694 N N . ALA A 1 88 ? -6.822 10.734 -2.201 1.00 97.44 88 ALA A N 1
ATOM 695 C CA . ALA A 1 88 ? -6.406 11.065 -3.562 1.00 97.44 88 ALA A CA 1
ATOM 696 C C . ALA A 1 88 ? -5.098 10.352 -3.955 1.00 97.44 88 ALA A C 1
ATOM 698 O O . ALA A 1 88 ? -5.015 9.748 -5.023 1.00 97.44 88 ALA A O 1
ATOM 699 N N . LEU A 1 89 ? -4.097 10.329 -3.063 1.00 96.69 89 LEU A N 1
ATOM 700 C CA . LEU A 1 89 ? -2.862 9.570 -3.286 1.00 96.69 89 LEU A CA 1
ATOM 701 C C . LEU A 1 89 ? -3.147 8.072 -3.479 1.00 96.69 89 LEU A C 1
ATOM 703 O O . LEU A 1 89 ? -2.583 7.441 -4.370 1.00 96.69 89 LEU A O 1
ATOM 707 N N . HIS A 1 90 ? -4.023 7.492 -2.661 1.00 97.44 90 HIS A N 1
ATOM 708 C CA . HIS A 1 90 ? -4.427 6.096 -2.792 1.00 97.44 90 HIS A CA 1
ATOM 709 C C . HIS A 1 90 ? -5.143 5.799 -4.117 1.00 97.44 90 HIS A C 1
ATOM 711 O O . HIS A 1 90 ? -4.893 4.746 -4.699 1.00 97.44 90 HIS A O 1
ATOM 717 N N . GLU A 1 91 ? -5.995 6.702 -4.604 1.00 97.06 91 GLU A N 1
ATOM 718 C CA . GLU A 1 91 ? -6.664 6.565 -5.904 1.00 97.06 91 GLU A CA 1
ATOM 719 C C . GLU A 1 91 ? -5.670 6.608 -7.069 1.00 97.06 91 GLU A C 1
ATOM 721 O O . GLU A 1 91 ? -5.761 5.799 -7.995 1.00 97.06 91 GLU A O 1
ATOM 726 N N . GLU A 1 92 ? -4.682 7.503 -7.010 1.00 96.56 92 GLU A N 1
ATOM 727 C CA . GLU A 1 92 ? -3.603 7.558 -7.999 1.00 96.56 92 GLU A CA 1
ATOM 728 C C . GLU A 1 92 ? -2.778 6.264 -8.006 1.00 96.56 92 GLU A C 1
ATOM 730 O O . GLU A 1 92 ? -2.561 5.676 -9.068 1.00 96.56 92 GLU A O 1
ATOM 735 N N . ILE A 1 93 ? -2.392 5.774 -6.819 1.00 96.38 93 ILE A N 1
ATOM 736 C CA . ILE A 1 93 ? -1.700 4.487 -6.668 1.00 96.38 93 ILE A CA 1
ATOM 737 C C . ILE A 1 93 ? -2.541 3.363 -7.269 1.00 96.38 93 ILE A C 1
ATOM 739 O O . ILE A 1 93 ? -2.022 2.560 -8.038 1.00 96.38 93 ILE A O 1
ATOM 743 N N . ASP A 1 94 ? -3.831 3.290 -6.940 1.00 95.94 94 ASP A N 1
ATOM 744 C CA . ASP A 1 94 ? -4.713 2.241 -7.447 1.00 95.94 94 ASP A CA 1
ATOM 745 C C . ASP A 1 94 ? -4.822 2.285 -8.977 1.00 95.94 94 ASP A C 1
ATOM 747 O O . ASP A 1 94 ? -4.818 1.230 -9.613 1.00 95.94 94 ASP A O 1
ATOM 751 N N . CYS A 1 95 ? -4.879 3.475 -9.580 1.00 96.69 95 CYS A N 1
ATOM 752 C CA . CYS A 1 95 ? -4.912 3.642 -11.032 1.00 96.69 95 CYS A CA 1
ATOM 753 C C . CYS A 1 95 ? -3.642 3.090 -11.698 1.00 96.69 95 CYS A C 1
ATOM 755 O O . CYS A 1 95 ? -3.721 2.280 -12.626 1.00 96.69 95 CYS A O 1
ATOM 757 N N . GLU A 1 96 ? -2.465 3.471 -11.206 1.00 95.94 96 GLU A N 1
ATOM 758 C CA . GLU A 1 96 ? -1.187 2.994 -11.744 1.00 95.94 96 GLU A CA 1
ATOM 759 C C . GLU A 1 96 ? -0.980 1.491 -11.496 1.00 95.94 96 GLU A C 1
ATOM 761 O O . GLU A 1 96 ? -0.593 0.745 -12.401 1.00 95.94 96 GLU A O 1
ATOM 766 N N . VAL A 1 97 ? -1.317 1.016 -10.292 1.00 95.50 97 VAL A N 1
ATOM 767 C CA . VAL A 1 97 ? -1.283 -0.406 -9.929 1.00 95.50 97 VAL A CA 1
ATOM 768 C C . VAL A 1 97 ? -2.175 -1.218 -10.859 1.00 95.50 97 VAL A C 1
ATOM 770 O O . VAL A 1 97 ? -1.765 -2.291 -11.292 1.00 95.50 97 VAL A O 1
ATOM 773 N N . GLN A 1 98 ? -3.371 -0.733 -11.203 1.00 95.56 98 GLN A N 1
ATOM 774 C CA . GLN A 1 98 ? -4.266 -1.421 -12.137 1.00 95.56 98 GLN A CA 1
ATOM 775 C C . GLN A 1 98 ? -3.667 -1.526 -13.541 1.00 95.56 98 GLN A C 1
ATOM 777 O O . GLN A 1 98 ? -3.768 -2.581 -14.171 1.00 95.56 98 GLN A O 1
ATOM 782 N N . GLN A 1 99 ? -3.013 -0.468 -14.025 1.00 96.31 99 GLN A N 1
ATOM 783 C CA . GLN A 1 99 ? -2.351 -0.483 -15.331 1.00 96.31 99 GLN A CA 1
ATOM 784 C C . GLN A 1 99 ? -1.203 -1.497 -15.362 1.00 96.31 99 GLN A C 1
ATOM 786 O O . GLN A 1 99 ? -1.138 -2.327 -16.271 1.00 96.31 99 GLN A O 1
ATOM 791 N N . LEU A 1 100 ? -0.336 -1.490 -14.346 1.00 96.50 100 LEU A N 1
ATOM 792 C CA . LEU A 1 100 ? 0.751 -2.465 -14.222 1.00 96.50 100 LEU A CA 1
ATOM 793 C C . LEU A 1 100 ? 0.223 -3.889 -14.032 1.00 96.50 100 LEU A C 1
ATOM 795 O O . LEU A 1 100 ? 0.714 -4.825 -14.662 1.00 96.50 100 LEU A O 1
ATOM 799 N N . ALA A 1 101 ? -0.812 -4.067 -13.212 1.00 95.62 101 ALA A N 1
ATOM 800 C CA . ALA A 1 101 ? -1.439 -5.363 -12.993 1.00 95.62 101 ALA A CA 1
ATOM 801 C C . ALA A 1 101 ? -2.001 -5.951 -14.292 1.00 95.62 101 ALA A C 1
ATOM 803 O O . ALA A 1 101 ? -1.885 -7.156 -14.505 1.00 95.62 101 ALA A O 1
ATOM 804 N N . ALA A 1 102 ? -2.555 -5.121 -15.181 1.00 96.19 102 ALA A N 1
ATOM 805 C CA . ALA A 1 102 ? -3.025 -5.567 -16.488 1.00 96.19 102 ALA A CA 1
ATOM 806 C C . ALA A 1 102 ? -1.876 -6.081 -17.374 1.00 96.19 102 ALA A C 1
ATOM 808 O O . ALA A 1 102 ? -2.025 -7.118 -18.022 1.00 96.19 102 ALA A O 1
ATOM 809 N N . ARG A 1 103 ? -0.711 -5.416 -17.362 1.00 95.62 103 ARG A N 1
ATOM 810 C CA . ARG A 1 103 ? 0.485 -5.874 -18.098 1.00 95.62 103 ARG A CA 1
ATOM 811 C C . ARG A 1 103 ? 1.054 -7.174 -17.529 1.00 95.62 103 ARG A C 1
ATOM 813 O O . ARG A 1 103 ? 1.500 -8.039 -18.278 1.00 95.62 103 ARG A O 1
ATOM 820 N N . HIS A 1 104 ? 0.970 -7.347 -16.210 1.00 96.44 104 HIS A N 1
ATOM 821 C CA . HIS A 1 104 ? 1.443 -8.540 -15.497 1.00 96.44 104 HIS A CA 1
ATOM 822 C C . HIS A 1 104 ? 0.360 -9.592 -15.247 1.00 96.44 104 HIS A C 1
ATOM 824 O O . HIS A 1 104 ? 0.606 -10.559 -14.523 1.00 96.44 104 HIS A O 1
ATOM 830 N N . ALA A 1 105 ? -0.813 -9.465 -15.873 1.00 95.06 105 ALA A N 1
ATOM 831 C CA . ALA A 1 105 ? -1.931 -10.390 -15.696 1.00 95.06 105 ALA A CA 1
ATOM 832 C C . ALA A 1 105 ? -1.558 -11.883 -15.864 1.00 95.06 105 ALA A C 1
ATOM 834 O O . ALA A 1 105 ? -2.087 -12.694 -15.106 1.00 95.06 105 ALA A O 1
ATOM 835 N N . PRO A 1 106 ? -0.630 -12.282 -16.765 1.00 94.88 106 PRO A N 1
ATOM 836 C CA . PRO A 1 106 ? -0.220 -13.684 -16.892 1.00 94.88 106 PRO A CA 1
ATOM 837 C C . PRO A 1 106 ? 0.486 -14.281 -15.661 1.00 94.88 106 PRO A C 1
ATOM 839 O O . PRO A 1 106 ? 0.430 -15.495 -15.472 1.00 94.88 106 PRO A O 1
ATOM 842 N N . ARG A 1 107 ? 1.135 -13.455 -14.824 1.00 94.12 107 ARG A N 1
ATOM 843 C CA . ARG A 1 107 ? 1.868 -13.896 -13.619 1.00 94.12 107 ARG A CA 1
ATOM 844 C C . ARG A 1 107 ? 1.170 -13.548 -12.304 1.00 94.12 107 ARG A C 1
ATOM 846 O O . ARG A 1 107 ? 1.400 -14.198 -11.289 1.00 94.12 107 ARG A O 1
ATOM 853 N N . LEU A 1 108 ? 0.338 -12.508 -12.293 1.00 94.06 108 LEU A N 1
ATOM 854 C CA . LEU A 1 108 ? -0.153 -11.899 -11.060 1.00 94.06 108 LEU A CA 1
ATOM 855 C C . LEU A 1 108 ? -1.264 -12.730 -10.391 1.00 94.06 108 LEU A C 1
ATOM 857 O O . LEU A 1 108 ? -2.389 -12.805 -10.873 1.00 94.06 108 LEU A O 1
ATOM 861 N N . GLN A 1 109 ? -0.965 -13.290 -9.218 1.00 91.00 109 GLN A N 1
ATOM 862 C CA . GLN A 1 109 ? -1.911 -14.003 -8.346 1.00 91.00 109 GLN A CA 1
ATOM 863 C C . GLN A 1 109 ? -2.524 -13.102 -7.259 1.00 91.00 109 GLN A C 1
ATOM 865 O O . GLN A 1 109 ? -3.416 -13.522 -6.514 1.00 91.00 109 GLN A O 1
ATOM 870 N N . CYS A 1 110 ? -2.021 -11.872 -7.111 1.00 86.06 110 CYS A N 1
ATOM 871 C CA . CYS A 1 110 ? -2.460 -10.953 -6.066 1.00 86.06 110 CYS A CA 1
ATOM 872 C C . CYS A 1 110 ? -3.905 -10.497 -6.308 1.00 86.06 110 CYS A C 1
ATOM 874 O O . CYS A 1 110 ? -4.229 -9.901 -7.331 1.00 86.06 110 CYS A O 1
ATOM 876 N N . ARG A 1 111 ? -4.780 -10.779 -5.341 1.00 86.44 111 ARG A N 1
ATOM 877 C CA . ARG A 1 111 ? -6.185 -10.359 -5.304 1.00 86.44 111 ARG A CA 1
ATOM 878 C C . ARG A 1 111 ? -6.700 -10.421 -3.873 1.00 86.44 111 ARG A C 1
ATOM 880 O O . ARG A 1 111 ? -6.066 -11.033 -3.005 1.00 86.44 111 ARG A O 1
ATOM 887 N N . ARG A 1 112 ? -7.881 -9.847 -3.625 1.00 85.25 112 ARG A N 1
ATOM 888 C CA . ARG A 1 112 ? -8.595 -10.030 -2.354 1.00 85.25 112 ARG A CA 1
ATOM 889 C C . ARG A 1 112 ? -8.679 -11.527 -2.018 1.00 85.25 112 ARG A C 1
ATOM 891 O O . ARG A 1 112 ? -9.168 -12.306 -2.830 1.00 85.25 112 ARG A O 1
ATOM 898 N N . GLY A 1 113 ? -8.165 -11.907 -0.847 1.00 85.12 113 GLY A N 1
ATOM 899 C CA . GLY A 1 113 ? -8.122 -13.297 -0.375 1.00 85.12 113 GLY A CA 1
ATOM 900 C C . GLY A 1 113 ? -6.807 -14.058 -0.611 1.00 85.12 113 GLY A C 1
ATOM 901 O O . GLY A 1 113 ? -6.657 -15.143 -0.066 1.00 85.12 113 GLY A O 1
ATOM 902 N N . CYS A 1 114 ? -5.828 -13.528 -1.362 1.00 84.75 114 CYS A N 1
ATOM 903 C CA . CYS A 1 114 ? -4.515 -14.189 -1.508 1.00 84.75 114 CYS A CA 1
ATOM 904 C C . CYS A 1 114 ? -3.750 -14.242 -0.168 1.00 84.75 114 CYS A C 1
ATOM 906 O O . CYS A 1 114 ? -3.178 -15.265 0.198 1.00 84.75 114 CYS A O 1
ATOM 908 N N . GLY A 1 115 ? -3.768 -13.144 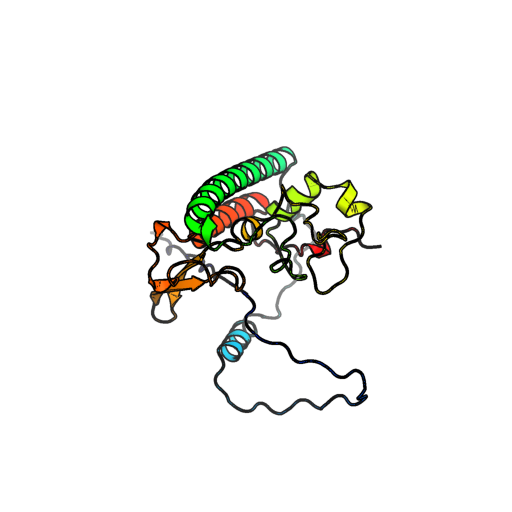0.596 1.00 82.69 115 GLY A N 1
ATOM 909 C CA . GLY A 1 115 ? -3.313 -13.081 1.989 1.00 82.69 115 GLY A CA 1
ATOM 910 C C . GLY A 1 115 ? -1.817 -13.325 2.250 1.00 82.69 115 GLY A C 1
ATOM 911 O O . GLY A 1 115 ? -1.381 -13.108 3.380 1.00 82.69 115 GLY A O 1
ATOM 912 N N . ALA A 1 116 ? -1.017 -13.754 1.271 1.00 84.56 116 ALA A N 1
ATOM 913 C CA . ALA A 1 116 ? 0.378 -14.162 1.475 1.00 84.56 116 ALA A CA 1
ATOM 914 C C . ALA A 1 116 ? 1.264 -13.054 2.077 1.00 84.56 116 ALA A C 1
ATOM 916 O O . ALA A 1 116 ? 2.065 -13.322 2.966 1.00 84.56 116 ALA A O 1
ATOM 917 N N . CYS A 1 117 ? 1.053 -11.797 1.675 1.00 85.75 117 CYS A N 1
ATOM 918 C CA . CYS A 1 117 ? 1.769 -10.628 2.200 1.00 85.75 117 CYS A CA 1
ATOM 919 C C . CYS A 1 117 ? 1.177 -10.058 3.508 1.00 85.75 117 CYS A C 1
ATOM 921 O O . CYS A 1 117 ? 1.671 -9.063 4.034 1.00 85.75 117 CYS A O 1
ATOM 923 N N . CYS A 1 118 ? 0.096 -10.639 4.041 1.00 90.88 118 CYS A N 1
ATOM 924 C CA . CYS A 1 118 ? -0.602 -10.130 5.225 1.00 90.88 118 CYS A CA 1
ATOM 925 C C . CYS A 1 118 ? 0.080 -10.602 6.519 1.00 90.88 118 CYS A C 1
ATOM 927 O O . CYS A 1 118 ? -0.406 -11.515 7.201 1.00 90.88 118 CYS A O 1
ATOM 929 N N . LEU A 1 119 ? 1.205 -9.960 6.835 1.00 92.06 119 LEU A N 1
ATOM 930 C CA . LEU A 1 119 ? 2.026 -10.196 8.025 1.00 92.06 119 LEU A CA 1
ATOM 931 C C . LEU A 1 119 ? 1.531 -9.390 9.234 1.00 92.06 119 LEU A C 1
ATOM 933 O O . LEU A 1 119 ? 0.799 -8.415 9.086 1.00 92.06 119 LEU A O 1
ATOM 937 N N . ASP A 1 120 ? 1.890 -9.838 10.435 1.00 91.31 120 ASP A N 1
ATOM 938 C CA . ASP A 1 120 ? 1.356 -9.297 11.688 1.00 91.31 120 ASP A CA 1
ATOM 939 C C . ASP A 1 120 ? 1.947 -7.934 12.076 1.00 91.31 120 ASP A C 1
ATOM 941 O O . ASP A 1 120 ? 1.223 -6.969 12.316 1.00 91.31 120 ASP A O 1
ATOM 945 N N . ASP A 1 121 ? 3.273 -7.837 12.057 1.00 89.25 121 ASP A N 1
ATOM 946 C CA . ASP A 1 121 ? 4.022 -6.690 12.583 1.00 89.25 121 ASP A CA 1
ATOM 947 C C . ASP A 1 121 ? 4.115 -5.519 11.592 1.00 89.25 121 ASP A C 1
ATOM 949 O O . ASP A 1 121 ? 5.038 -4.703 11.638 1.00 89.25 121 ASP A O 1
ATOM 953 N N . LEU A 1 122 ? 3.150 -5.426 10.674 1.00 91.31 122 LEU A N 1
ATOM 954 C CA . LEU A 1 122 ? 3.059 -4.312 9.744 1.00 91.31 122 LEU A CA 1
ATOM 955 C C . LEU A 1 122 ? 2.752 -3.023 10.509 1.00 91.31 122 LEU A C 1
ATOM 957 O O . LEU A 1 122 ? 1.817 -2.940 11.316 1.00 91.31 122 LEU A O 1
ATOM 961 N N . THR A 1 123 ? 3.544 -2.002 10.212 1.00 94.75 123 THR A N 1
ATOM 962 C CA . THR A 1 123 ? 3.348 -0.645 10.711 1.00 94.75 123 THR A CA 1
ATOM 963 C C . THR A 1 123 ? 3.050 0.288 9.551 1.00 94.75 123 THR A C 1
ATOM 965 O O . THR A 1 123 ? 3.544 0.087 8.440 1.00 94.75 123 THR A O 1
ATOM 968 N N . VAL A 1 124 ? 2.265 1.319 9.816 1.00 95.19 124 VAL A N 1
ATOM 969 C CA . VAL A 1 124 ? 1.821 2.327 8.851 1.00 95.19 124 VAL A CA 1
ATOM 970 C C . VAL A 1 124 ? 2.155 3.718 9.365 1.00 95.19 124 VAL A C 1
ATOM 972 O O . VAL A 1 124 ? 2.504 3.879 10.540 1.00 95.19 124 VAL A O 1
ATOM 975 N N . THR A 1 125 ? 2.082 4.714 8.489 1.00 95.06 125 THR A N 1
ATOM 976 C CA . THR A 1 125 ? 2.183 6.109 8.926 1.00 95.06 125 THR A CA 1
ATOM 977 C C . THR A 1 125 ? 0.988 6.482 9.805 1.00 95.06 125 THR A C 1
ATOM 979 O O . THR A 1 125 ? -0.045 5.802 9.820 1.00 95.06 125 THR A O 1
ATOM 982 N N . THR A 1 126 ? 1.127 7.548 10.581 1.00 94.81 126 THR A N 1
ATOM 983 C CA . THR A 1 126 ? 0.064 8.053 11.444 1.00 94.81 126 THR A CA 1
ATOM 984 C C . THR A 1 126 ? -1.129 8.514 10.610 1.00 94.81 126 THR A C 1
ATOM 986 O O . THR A 1 126 ? -2.260 8.193 10.979 1.00 94.81 126 THR A O 1
ATOM 989 N N . ILE A 1 127 ? -0.903 9.162 9.458 1.00 95.06 127 ILE A N 1
ATOM 990 C CA . ILE A 1 127 ? -1.987 9.554 8.544 1.00 95.06 127 ILE A CA 1
ATOM 991 C C . ILE A 1 127 ? -2.733 8.343 7.959 1.00 95.06 127 ILE A C 1
ATOM 993 O O . ILE A 1 127 ? -3.961 8.340 7.908 1.00 95.06 127 ILE A O 1
ATOM 997 N N . GLU A 1 128 ? -2.030 7.264 7.594 1.00 97.25 128 GLU A N 1
ATOM 998 C CA . GLU A 1 128 ? -2.673 6.021 7.139 1.00 97.25 128 GLU A CA 1
ATOM 999 C C . GLU A 1 128 ? -3.483 5.361 8.260 1.00 97.25 128 GLU A C 1
ATOM 1001 O O . GLU A 1 128 ? -4.606 4.902 8.038 1.00 97.25 128 GLU A O 1
ATOM 1006 N N . ALA A 1 129 ? -2.938 5.334 9.480 1.00 96.56 129 ALA A N 1
ATOM 1007 C CA . ALA A 1 129 ? -3.659 4.840 10.645 1.00 96.56 129 ALA A CA 1
ATOM 1008 C C . ALA A 1 129 ? -4.927 5.655 10.921 1.00 96.56 129 ALA A C 1
ATOM 1010 O O . ALA A 1 129 ? -5.960 5.069 11.244 1.00 96.56 129 ALA A O 1
ATOM 1011 N N . GLU A 1 130 ? -4.865 6.979 10.785 1.00 95.69 130 GLU A N 1
ATOM 1012 C CA . GLU A 1 130 ? -6.020 7.852 10.969 1.00 95.69 130 GLU A CA 1
ATOM 1013 C C . GLU A 1 130 ? -7.088 7.629 9.897 1.00 95.69 130 GLU A C 1
ATOM 1015 O O . GLU A 1 130 ? -8.262 7.461 10.233 1.00 95.69 130 GLU A O 1
ATOM 1020 N N . GLY A 1 131 ? -6.683 7.491 8.631 1.00 96.62 131 GLY A N 1
ATOM 1021 C CA . GLY A 1 131 ? -7.590 7.105 7.549 1.00 96.62 131 GLY A CA 1
ATOM 1022 C C . GLY A 1 131 ? -8.333 5.798 7.853 1.00 96.62 131 GLY A C 1
ATOM 1023 O O . GLY A 1 131 ? -9.554 5.721 7.710 1.00 96.62 131 GLY A O 1
ATOM 1024 N N . ILE A 1 132 ? -7.626 4.787 8.376 1.00 97.69 132 ILE A N 1
ATOM 1025 C CA . ILE A 1 132 ? -8.240 3.517 8.797 1.00 97.69 132 ILE A CA 1
ATOM 1026 C C . ILE A 1 132 ? -9.205 3.722 9.974 1.00 97.69 132 ILE A C 1
ATOM 1028 O O . ILE A 1 132 ? -10.299 3.155 9.961 1.00 97.69 132 ILE A O 1
ATOM 1032 N N . ARG A 1 133 ? -8.840 4.518 10.990 1.00 96.62 133 ARG A N 1
ATOM 1033 C CA . ARG A 1 133 ? -9.709 4.782 12.154 1.00 96.62 133 ARG A CA 1
ATOM 1034 C C . ARG A 1 133 ? -11.023 5.433 11.757 1.00 96.62 133 ARG A C 1
ATOM 1036 O O . ARG A 1 133 ? -12.072 5.006 12.238 1.00 96.62 133 ARG A O 1
ATOM 1043 N N . ARG A 1 134 ? -10.961 6.428 10.873 1.00 95.44 134 ARG A N 1
ATOM 1044 C CA . ARG A 1 134 ? -12.134 7.167 10.396 1.00 95.44 134 ARG A CA 1
ATOM 1045 C C . ARG A 1 134 ? -13.051 6.301 9.541 1.00 95.44 134 ARG A C 1
ATOM 1047 O O . ARG A 1 134 ? -14.266 6.370 9.698 1.00 95.44 134 ARG A O 1
ATOM 1054 N N . ALA A 1 135 ? -12.484 5.450 8.690 1.00 97.25 135 ALA A N 1
ATOM 1055 C CA . ALA A 1 135 ? -13.266 4.567 7.831 1.00 97.25 135 ALA A CA 1
ATOM 1056 C C . ALA A 1 135 ? -13.855 3.349 8.569 1.00 97.25 135 ALA A C 1
ATOM 1058 O O . ALA A 1 135 ? -14.919 2.858 8.195 1.00 97.25 135 ALA A O 1
ATOM 1059 N N . HIS A 1 136 ? -13.192 2.862 9.627 1.00 97.44 136 HIS A N 1
ATOM 1060 C CA . HIS A 1 136 ? -13.534 1.592 10.286 1.00 97.44 136 HIS A CA 1
ATOM 1061 C C . HIS A 1 136 ? -13.734 1.674 11.811 1.00 97.44 136 HIS A C 1
ATOM 1063 O O . HIS A 1 136 ? -13.276 0.778 12.529 1.00 97.44 136 HIS A O 1
ATOM 1069 N N . PRO A 1 137 ? -14.453 2.673 12.358 1.00 97.19 137 PRO A N 1
ATOM 1070 C CA . PRO A 1 137 ? -14.531 2.876 13.806 1.00 97.19 137 PRO A CA 1
ATOM 1071 C C . PRO A 1 137 ? -15.128 1.667 14.544 1.00 97.19 137 PRO A C 1
ATOM 1073 O O . PRO A 1 137 ? -14.578 1.231 15.553 1.00 97.19 137 PRO A O 1
ATOM 1076 N N . ALA A 1 138 ? -16.198 1.067 14.007 1.00 97.06 138 ALA A N 1
ATOM 1077 C CA . ALA A 1 138 ? -16.851 -0.101 14.604 1.00 97.06 138 ALA A CA 1
ATOM 1078 C C . ALA A 1 138 ? -15.961 -1.357 14.583 1.00 97.06 138 ALA A C 1
ATOM 1080 O O . ALA A 1 138 ? -15.919 -2.121 15.546 1.00 97.06 138 ALA A O 1
ATOM 1081 N N . LEU A 1 139 ? -15.200 -1.572 13.504 1.00 97.06 139 LEU A N 1
ATOM 1082 C CA . LEU A 1 139 ? -14.284 -2.710 13.412 1.00 97.06 139 LEU A CA 1
ATOM 1083 C C . LEU A 1 139 ? -13.174 -2.619 14.465 1.00 97.06 139 LEU A C 1
ATOM 1085 O O . LEU A 1 139 ? -12.801 -3.640 15.039 1.00 97.06 139 LEU A O 1
ATOM 1089 N N . LEU A 1 140 ? -12.649 -1.419 14.714 1.00 97.25 140 LEU A N 1
ATOM 1090 C CA . LEU A 1 140 ? -11.558 -1.214 15.666 1.00 97.25 140 LEU A CA 1
ATOM 1091 C C . LEU A 1 140 ? -12.016 -1.282 17.127 1.00 97.25 140 LEU A C 1
ATOM 1093 O O . LEU A 1 140 ? -11.263 -1.765 17.975 1.00 97.25 140 LEU A O 1
ATOM 1097 N N . SER A 1 141 ? -13.233 -0.822 17.431 1.00 96.44 141 SER A N 1
ATOM 1098 C CA . SER A 1 141 ? -13.787 -0.836 18.791 1.00 96.44 141 SER A CA 1
ATOM 1099 C C . SER A 1 141 ? -14.387 -2.196 19.175 1.00 96.44 141 SER A C 1
ATOM 1101 O O . SER A 1 141 ? -14.151 -2.730 20.268 1.00 96.44 141 SER A O 1
ATOM 1103 N N . GLU A 1 142 ? -15.162 -2.795 18.274 1.00 95.00 142 GLU A N 1
ATOM 1104 C CA . GLU A 1 142 ? -15.960 -3.990 18.556 1.00 95.00 142 GLU A CA 1
ATOM 1105 C C . GLU A 1 142 ? -15.339 -5.266 17.987 1.00 95.00 142 GLU A C 1
ATOM 1107 O O . GLU A 1 142 ? -15.518 -6.356 18.550 1.00 95.00 142 GLU A O 1
ATOM 1112 N N . GLY A 1 143 ? -14.590 -5.137 16.893 1.00 94.31 143 GLY A N 1
ATOM 1113 C CA . GLY A 1 143 ? -13.977 -6.253 16.198 1.00 94.31 143 GLY A CA 1
ATOM 1114 C C . GLY A 1 143 ? -12.829 -6.891 16.971 1.00 94.31 143 GLY A C 1
ATOM 1115 O O . GLY A 1 143 ? -12.152 -6.283 17.798 1.00 94.31 143 GLY A O 1
ATOM 1116 N N . LYS A 1 144 ? -12.594 -8.171 16.675 1.00 94.62 144 LYS A N 1
ATOM 1117 C CA . LYS A 1 144 ? -11.409 -8.890 17.146 1.00 94.62 144 LYS A CA 1
ATOM 1118 C C . LYS A 1 144 ? -10.319 -8.820 16.073 1.00 94.62 144 LYS A C 1
ATOM 1120 O O . LYS A 1 144 ? -10.627 -9.082 14.898 1.00 94.62 144 LYS A O 1
ATOM 1125 N N . PRO A 1 145 ? -9.065 -8.501 16.431 1.00 95.62 145 PRO A N 1
ATOM 1126 C CA . PRO A 1 145 ? -7.956 -8.662 15.506 1.00 95.62 145 PRO A CA 1
ATOM 1127 C C . PRO A 1 145 ? -7.774 -10.151 15.186 1.00 95.62 145 PRO A C 1
ATOM 1129 O O . PRO A 1 145 ? -8.057 -11.016 16.019 1.00 95.62 145 PRO A O 1
ATOM 1132 N N . HIS A 1 146 ? -7.286 -10.456 13.986 1.00 95.56 146 HIS A N 1
ATOM 1133 C CA . HIS A 1 146 ? -6.863 -11.811 13.641 1.00 95.56 146 HIS A CA 1
ATOM 1134 C C . HIS A 1 146 ? -5.808 -12.308 14.655 1.00 95.56 146 HIS A C 1
ATOM 1136 O O . HIS A 1 146 ? -5.008 -11.489 15.139 1.00 95.56 146 HIS A O 1
ATOM 1142 N N . PRO A 1 147 ? -5.768 -13.616 14.990 1.00 94.44 147 PRO A N 1
ATOM 1143 C CA . PRO A 1 147 ? -4.719 -14.185 15.830 1.00 94.44 147 PRO A CA 1
ATOM 1144 C C . PRO A 1 147 ? -3.302 -13.759 15.406 1.00 94.44 147 PRO A C 1
ATOM 1146 O O . PRO A 1 147 ? -3.075 -13.560 14.205 1.00 94.44 147 PRO A O 1
ATOM 1149 N N . PRO A 1 148 ? -2.364 -13.620 16.364 1.00 95.12 148 PRO A N 1
ATOM 1150 C CA . PRO A 1 148 ? -0.977 -13.284 16.069 1.00 95.12 148 PRO A CA 1
ATOM 1151 C C . PRO A 1 148 ? -0.324 -14.198 15.028 1.00 95.12 148 PRO A C 1
ATOM 1153 O O . PRO A 1 148 ? -0.688 -15.366 14.885 1.00 95.12 148 PRO A O 1
ATOM 1156 N N . GLY A 1 149 ? 0.652 -13.652 14.306 1.00 93.38 149 GLY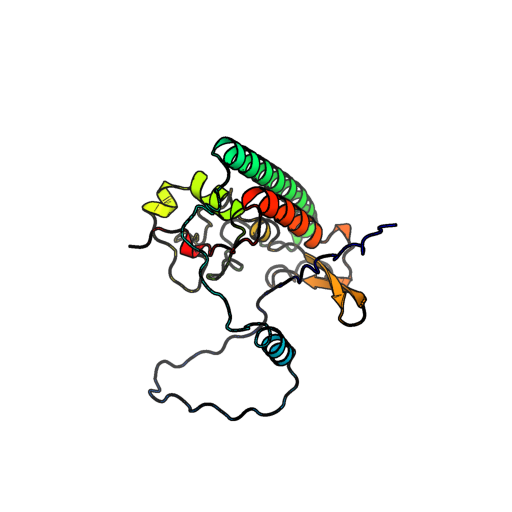 A N 1
ATOM 1157 C CA . GLY A 1 149 ? 1.355 -14.315 13.203 1.00 93.38 149 GLY A CA 1
ATOM 1158 C C . GLY A 1 149 ? 0.794 -13.999 11.814 1.00 93.38 149 GLY A C 1
ATOM 1159 O O . GLY A 1 149 ? 1.408 -14.366 10.815 1.00 93.38 149 GLY A O 1
ATOM 1160 N N . ARG A 1 150 ? -0.338 -13.288 11.727 1.00 95.06 150 ARG A N 1
ATOM 1161 C CA . ARG A 1 150 ? -0.886 -12.709 10.489 1.00 95.06 150 ARG A CA 1
ATOM 1162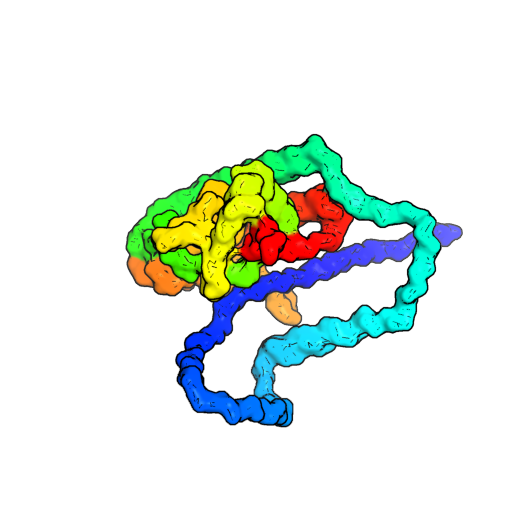 C C . ARG A 1 150 ? -1.479 -11.329 10.759 1.00 95.06 150 ARG A C 1
ATOM 1164 O O . ARG A 1 150 ? -1.797 -11.015 11.903 1.00 95.06 150 ARG A O 1
ATOM 1171 N N . CYS A 1 151 ? -1.654 -10.534 9.702 1.00 96.19 151 CYS A N 1
ATOM 1172 C CA . CYS A 1 151 ? -2.198 -9.177 9.799 1.00 96.19 151 CYS A CA 1
ATOM 1173 C C . CYS A 1 151 ? -3.506 -9.151 10.597 1.00 96.19 151 CYS A C 1
ATOM 1175 O O . CYS A 1 151 ? -4.450 -9.882 10.290 1.00 96.19 151 CYS A O 1
ATOM 1177 N N . ALA A 1 152 ? -3.577 -8.249 11.577 1.00 96.69 152 ALA A N 1
ATOM 1178 C CA . ALA A 1 152 ? -4.727 -8.088 12.459 1.00 96.69 152 ALA A CA 1
ATOM 1179 C C . ALA A 1 152 ? -6.049 -7.835 11.714 1.00 96.69 152 ALA A C 1
ATOM 1181 O O . ALA A 1 152 ? -7.106 -8.192 12.226 1.00 96.69 152 ALA A O 1
ATOM 1182 N N . PHE A 1 153 ? -6.014 -7.275 10.503 1.00 96.88 153 PHE A N 1
ATOM 1183 C CA . PHE A 1 153 ? -7.205 -6.964 9.710 1.00 96.88 153 PHE A CA 1
ATOM 1184 C C . PHE A 1 153 ? -7.724 -8.112 8.837 1.00 96.88 153 PHE A C 1
ATOM 1186 O O . PHE A 1 153 ? -8.783 -7.954 8.229 1.00 96.88 153 PHE A O 1
ATOM 1193 N N . LEU A 1 154 ? -7.061 -9.272 8.797 1.00 96.12 154 LEU A N 1
ATOM 1194 C CA . LEU A 1 154 ? -7.596 -10.430 8.076 1.00 96.12 154 LEU A CA 1
ATOM 1195 C C . LEU A 1 154 ? -8.915 -10.922 8.692 1.00 96.12 154 LEU A C 1
ATOM 1197 O O . LEU A 1 154 ? -9.045 -11.029 9.914 1.00 96.12 154 LEU A O 1
ATOM 1201 N N . GLY A 1 155 ? -9.888 -11.208 7.832 1.00 93.94 155 GLY A N 1
ATOM 1202 C CA . GLY A 1 155 ? -11.104 -11.942 8.147 1.00 93.94 155 GLY A CA 1
ATOM 1203 C C . GLY A 1 155 ? -10.843 -13.444 8.264 1.00 93.94 155 GLY A C 1
ATOM 1204 O O . GLY A 1 155 ? -9.749 -13.936 7.979 1.00 93.94 155 GLY A O 1
ATOM 1205 N N . SER A 1 156 ? -11.864 -14.190 8.685 1.00 89.06 156 SER A N 1
ATOM 1206 C CA . SER A 1 156 ? -11.782 -15.649 8.845 1.00 89.06 156 SER A CA 1
ATOM 1207 C C . SER A 1 156 ? -11.561 -16.395 7.530 1.00 89.06 156 SER A C 1
ATOM 1209 O O . SER A 1 156 ? -11.043 -17.507 7.547 1.00 89.06 156 SER A O 1
ATOM 1211 N N . GLU A 1 157 ? -11.932 -15.790 6.401 1.00 87.81 157 GLU A N 1
ATOM 1212 C CA . GLU A 1 157 ? -11.750 -16.362 5.063 1.00 87.81 157 GLU A CA 1
ATOM 1213 C C . GLU A 1 157 ? -10.437 -15.902 4.401 1.00 87.81 157 GLU A C 1
ATOM 1215 O O . GLU A 1 157 ? -10.174 -16.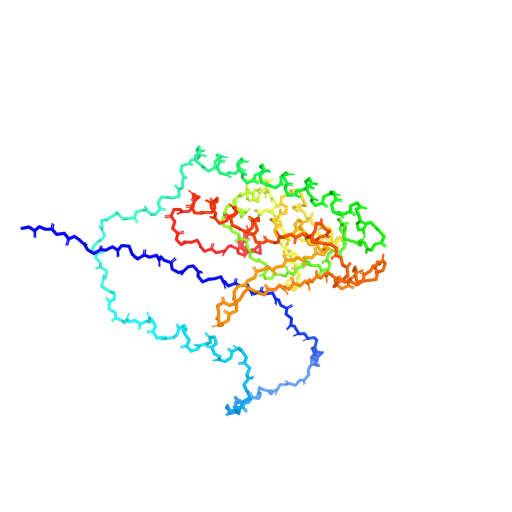217 3.243 1.00 87.81 157 GLU A O 1
ATOM 1220 N N . GLY A 1 158 ? -9.587 -15.164 5.129 1.00 87.75 158 GLY A N 1
ATOM 1221 C CA . GLY A 1 158 ? -8.328 -14.622 4.608 1.00 87.75 158 GLY A CA 1
ATOM 1222 C C . GLY A 1 158 ? -8.491 -13.362 3.750 1.00 87.75 158 GLY A C 1
ATOM 1223 O O . GLY A 1 158 ? -7.527 -12.900 3.134 1.00 87.75 158 GLY A O 1
ATOM 1224 N N . ASP A 1 159 ? -9.687 -12.778 3.712 1.00 92.44 159 ASP A N 1
ATOM 1225 C CA . ASP A 1 159 ? -9.963 -11.489 3.093 1.00 92.44 159 ASP A CA 1
ATOM 1226 C C . ASP A 1 159 ? -9.516 -10.324 3.994 1.00 92.44 159 ASP A C 1
ATOM 1228 O O . ASP A 1 159 ? -9.496 -10.419 5.218 1.00 92.44 159 ASP A O 1
ATOM 1232 N N . CYS A 1 160 ? -9.112 -9.200 3.402 1.00 94.44 160 CYS A N 1
ATOM 1233 C CA . CYS A 1 160 ? -8.770 -8.010 4.179 1.00 94.44 160 CYS A CA 1
ATOM 1234 C C . CYS A 1 160 ? -10.046 -7.232 4.517 1.00 94.44 160 CYS A C 1
ATOM 1236 O O . CYS A 1 160 ? -10.743 -6.788 3.604 1.00 94.44 160 CYS A O 1
ATOM 1238 N N . ARG A 1 161 ? -10.311 -6.998 5.807 1.00 96.12 161 ARG A N 1
ATOM 1239 C CA . ARG A 1 161 ? -11.495 -6.246 6.267 1.00 96.12 161 ARG A CA 1
ATOM 1240 C C . ARG A 1 161 ? -11.422 -4.740 5.989 1.00 96.12 161 ARG A C 1
ATOM 1242 O O . ARG A 1 161 ? -12.446 -4.076 6.042 1.00 96.12 161 ARG A O 1
ATOM 1249 N N . ILE A 1 162 ? -10.236 -4.233 5.648 1.00 96.25 162 ILE A N 1
ATOM 1250 C CA . ILE A 1 162 ? -9.974 -2.836 5.261 1.00 96.25 162 ILE A CA 1
ATOM 1251 C C . ILE A 1 162 ? -9.467 -2.753 3.816 1.00 96.25 162 ILE A C 1
ATOM 1253 O O . ILE A 1 162 ? -8.541 -2.013 3.512 1.00 96.25 162 ILE A O 1
ATOM 1257 N N . TYR A 1 163 ? -9.978 -3.604 2.915 1.00 94.12 163 TYR A N 1
ATOM 1258 C CA . TYR A 1 163 ? -9.408 -3.739 1.567 1.00 94.12 163 TYR A CA 1
ATOM 1259 C C . TYR A 1 163 ? -9.386 -2.418 0.771 1.00 94.12 163 TYR A C 1
ATOM 1261 O O . TYR A 1 163 ? -8.443 -2.200 0.007 1.00 94.12 163 TYR A O 1
ATOM 1269 N N . ALA A 1 164 ? -10.396 -1.560 0.945 1.00 93.81 164 ALA A N 1
ATOM 1270 C CA . ALA A 1 164 ? -10.481 -0.261 0.275 1.00 93.81 164 ALA A CA 1
ATOM 1271 C C . ALA A 1 164 ? -9.520 0.780 0.883 1.00 93.81 164 ALA A C 1
ATOM 1273 O O . ALA A 1 164 ? -8.965 1.598 0.159 1.00 93.81 164 ALA A O 1
ATOM 1274 N N . GLU A 1 165 ? -9.223 0.674 2.178 1.00 96.00 165 GLU A N 1
ATOM 1275 C CA . GLU A 1 165 ? -8.344 1.557 2.957 1.00 96.00 165 GLU A CA 1
ATOM 1276 C C . GLU A 1 165 ? -6.987 0.903 3.231 1.00 96.00 165 GLU A C 1
ATOM 1278 O O . GLU A 1 165 ? -6.313 1.198 4.220 1.00 96.00 165 GLU A O 1
ATOM 1283 N N . ARG A 1 166 ? -6.575 -0.026 2.362 1.00 95.06 166 ARG A N 1
ATOM 1284 C CA . ARG A 1 166 ? -5.255 -0.643 2.459 1.00 95.06 166 ARG A CA 1
ATOM 1285 C C . ARG A 1 166 ? -4.184 0.455 2.423 1.00 95.06 166 ARG A C 1
ATOM 1287 O O . ARG A 1 166 ? -4.266 1.332 1.563 1.00 95.06 166 ARG A O 1
ATOM 1294 N N . PRO A 1 167 ? -3.166 0.376 3.293 1.00 95.38 167 PRO A N 1
ATOM 1295 C CA . PRO A 1 167 ? -2.016 1.272 3.239 1.00 95.38 167 PRO A CA 1
ATOM 1296 C C . PRO A 1 167 ? -1.349 1.251 1.863 1.00 95.38 167 PRO A C 1
ATOM 1298 O O . PRO A 1 167 ? -1.406 0.232 1.166 1.00 95.38 167 PRO A O 1
ATOM 1301 N N . SER A 1 168 ? -0.646 2.324 1.515 1.00 94.19 168 SER A N 1
ATOM 1302 C CA . SER A 1 168 ? 0.067 2.503 0.242 1.00 94.19 168 SER A CA 1
ATOM 1303 C C . SER A 1 168 ? 0.935 1.290 -0.089 1.00 94.19 168 SER A C 1
ATOM 1305 O O . SER A 1 168 ? 0.860 0.723 -1.178 1.00 94.19 168 SER A O 1
ATOM 1307 N N . VAL A 1 169 ? 1.674 0.805 0.913 1.00 90.00 169 VAL A N 1
ATOM 1308 C CA . VAL A 1 169 ? 2.517 -0.387 0.795 1.00 90.00 169 VAL A CA 1
ATOM 1309 C C . VAL A 1 169 ? 1.734 -1.634 0.393 1.00 90.00 169 VAL A C 1
ATOM 1311 O O . VAL A 1 169 ? 2.228 -2.431 -0.394 1.00 90.00 169 VAL A O 1
ATOM 1314 N N . CYS A 1 170 ? 0.518 -1.816 0.912 1.00 92.75 170 CYS A N 1
ATOM 1315 C CA . CYS A 1 170 ? -0.340 -2.972 0.650 1.00 92.75 170 CYS A CA 1
ATOM 1316 C C . CYS A 1 170 ? -1.011 -2.927 -0.733 1.00 92.75 170 CYS A C 1
ATOM 1318 O O . CYS A 1 170 ? -1.501 -3.965 -1.186 1.00 92.75 170 CYS A O 1
ATOM 1320 N N . ARG A 1 171 ? -1.072 -1.757 -1.382 1.00 92.81 171 ARG A N 1
ATOM 1321 C CA . ARG A 1 171 ? -1.706 -1.570 -2.699 1.00 92.81 171 ARG A CA 1
ATOM 1322 C C . ARG A 1 171 ? -0.830 -2.078 -3.835 1.00 92.81 171 ARG A C 1
ATOM 1324 O O . ARG A 1 171 ? -1.340 -2.750 -4.723 1.00 92.81 171 ARG A O 1
ATOM 1331 N N . SER A 1 172 ? 0.477 -1.839 -3.758 1.00 91.50 172 SER A N 1
ATOM 1332 C CA . SER A 1 172 ? 1.450 -2.275 -4.766 1.00 91.50 172 SER A CA 1
ATOM 1333 C C . SER A 1 172 ? 1.992 -3.694 -4.546 1.00 91.50 172 SER A C 1
ATOM 1335 O O . SER A 1 172 ? 2.687 -4.225 -5.414 1.00 91.50 172 SER A O 1
ATOM 1337 N N . GLN A 1 173 ? 1.665 -4.349 -3.419 1.00 87.75 173 GLN A N 1
ATOM 1338 C CA . GLN A 1 173 ? 2.135 -5.713 -3.148 1.00 87.75 173 GLN A CA 1
ATOM 1339 C C . GLN A 1 173 ? 1.743 -6.694 -4.252 1.00 87.75 173 GLN A C 1
ATOM 1341 O O . GLN A 1 173 ? 0.581 -6.805 -4.646 1.00 87.75 173 GLN A O 1
ATOM 1346 N N . GLY A 1 174 ? 2.726 -7.483 -4.679 1.00 91.19 174 GLY A N 1
ATOM 1347 C CA . GLY A 1 174 ? 2.574 -8.501 -5.712 1.00 91.19 174 GLY A CA 1
ATOM 1348 C C . GLY A 1 174 ? 3.024 -8.054 -7.099 1.00 91.19 174 GLY A C 1
ATOM 1349 O O . GLY A 1 174 ? 3.369 -8.924 -7.897 1.00 91.19 174 GLY A O 1
ATOM 1350 N N . LEU A 1 175 ? 3.074 -6.749 -7.377 1.00 95.44 175 LEU A N 1
ATOM 1351 C CA . LEU A 1 175 ? 3.675 -6.237 -8.608 1.00 95.44 175 LEU A CA 1
ATOM 1352 C C . LEU A 1 175 ? 5.200 -6.448 -8.607 1.00 95.44 175 LEU A C 1
ATOM 1354 O O . LEU A 1 175 ? 5.793 -6.563 -7.530 1.00 95.44 175 LEU A O 1
ATOM 1358 N N . PRO A 1 176 ? 5.850 -6.466 -9.785 1.00 97.00 176 PRO A N 1
ATOM 1359 C CA . PRO A 1 176 ? 7.287 -6.239 -9.872 1.00 97.00 176 PRO A CA 1
ATOM 1360 C C . PRO A 1 176 ? 7.628 -4.881 -9.255 1.00 97.00 176 PRO A C 1
ATOM 1362 O O . PRO A 1 176 ? 7.140 -3.849 -9.710 1.00 97.00 176 PRO A O 1
ATOM 1365 N N . LEU A 1 177 ? 8.437 -4.882 -8.207 1.00 95.75 177 LEU A N 1
ATOM 1366 C CA . LEU A 1 177 ? 8.904 -3.692 -7.514 1.00 95.75 177 LEU A CA 1
ATOM 1367 C C . LEU A 1 177 ? 10.263 -3.285 -8.068 1.00 95.75 177 LEU A C 1
ATOM 1369 O O . LEU A 1 177 ? 11.107 -4.138 -8.347 1.00 95.75 177 LEU A O 1
ATOM 1373 N N . ARG A 1 178 ? 10.488 -1.978 -8.165 1.00 95.81 178 ARG A N 1
ATOM 1374 C CA . ARG A 1 178 ? 11.783 -1.369 -8.448 1.00 95.81 178 ARG A CA 1
ATOM 1375 C C . ARG A 1 178 ? 12.101 -0.353 -7.360 1.00 95.81 178 ARG A C 1
ATOM 1377 O O . ARG A 1 178 ? 11.314 0.555 -7.086 1.00 95.81 178 ARG A O 1
ATOM 1384 N N . VAL A 1 179 ? 13.268 -0.511 -6.750 1.00 92.81 179 VAL A N 1
ATOM 1385 C CA . VAL A 1 179 ? 13.796 0.359 -5.700 1.00 92.81 179 VAL A CA 1
ATOM 1386 C C . VAL A 1 179 ? 15.141 0.887 -6.169 1.00 92.81 179 VAL A C 1
ATOM 1388 O O . VAL A 1 179 ? 16.010 0.105 -6.541 1.00 92.81 179 VAL A O 1
ATOM 1391 N N . VAL A 1 180 ? 15.308 2.205 -6.143 1.00 92.56 180 VAL A N 1
ATOM 1392 C CA . VAL A 1 180 ? 16.577 2.871 -6.446 1.00 92.56 180 VAL A CA 1
ATOM 1393 C C . VAL A 1 180 ? 17.071 3.526 -5.164 1.00 92.56 180 VAL A C 1
ATOM 1395 O O . VAL A 1 180 ? 16.309 4.239 -4.512 1.00 92.56 180 VAL A O 1
ATOM 1398 N N . PHE A 1 181 ? 18.316 3.265 -4.781 1.00 90.94 181 PHE A N 1
ATOM 1399 C CA . PHE A 1 181 ? 18.909 3.777 -3.546 1.00 90.94 181 PHE A CA 1
ATOM 1400 C C . PHE A 1 181 ? 20.394 4.085 -3.737 1.00 90.94 181 PHE A C 1
ATOM 1402 O O . PHE A 1 181 ? 21.032 3.583 -4.654 1.00 90.94 181 PHE A O 1
ATOM 1409 N N . GLU A 1 182 ? 20.945 4.927 -2.868 1.00 94.12 182 GLU A N 1
ATOM 1410 C CA . GLU A 1 182 ? 22.377 5.221 -2.836 1.00 94.12 182 GLU A CA 1
ATOM 1411 C C . GLU A 1 182 ? 23.090 4.207 -1.927 1.00 94.12 182 GLU A C 1
ATOM 1413 O O . GLU A 1 182 ? 22.675 3.984 -0.785 1.00 94.12 182 GLU A O 1
ATOM 1418 N N . ASN A 1 183 ? 24.146 3.567 -2.427 1.00 92.31 183 ASN A N 1
ATOM 1419 C CA . ASN A 1 183 ? 24.966 2.642 -1.653 1.00 92.31 183 ASN A CA 1
ATOM 1420 C C . ASN A 1 183 ? 25.957 3.394 -0.738 1.00 92.31 183 ASN A C 1
ATOM 1422 O O . ASN A 1 183 ? 26.066 4.618 -0.747 1.00 92.31 183 ASN A O 1
ATOM 1426 N N . VAL A 1 184 ? 26.733 2.659 0.066 1.00 91.81 184 VAL A N 1
ATOM 1427 C CA . VAL A 1 184 ? 27.695 3.260 1.016 1.00 91.81 184 VAL A CA 1
ATOM 1428 C C . VAL A 1 184 ? 28.827 4.054 0.352 1.00 91.81 184 VAL A C 1
ATOM 1430 O O . VAL A 1 184 ? 29.502 4.828 1.030 1.00 91.81 184 VAL A O 1
ATOM 1433 N N . ALA A 1 185 ? 29.058 3.847 -0.946 1.00 94.31 185 ALA A N 1
ATOM 1434 C CA . ALA A 1 185 ? 30.052 4.564 -1.736 1.00 94.31 185 ALA A CA 1
ATOM 1435 C C . ALA A 1 185 ? 29.482 5.829 -2.405 1.00 94.31 185 ALA A C 1
ATOM 1437 O O . ALA A 1 185 ? 30.240 6.568 -3.032 1.00 94.31 185 ALA A O 1
ATOM 1438 N N . GLY A 1 186 ? 28.183 6.107 -2.246 1.00 93.38 186 GLY A N 1
ATOM 1439 C CA . GLY A 1 186 ? 27.515 7.233 -2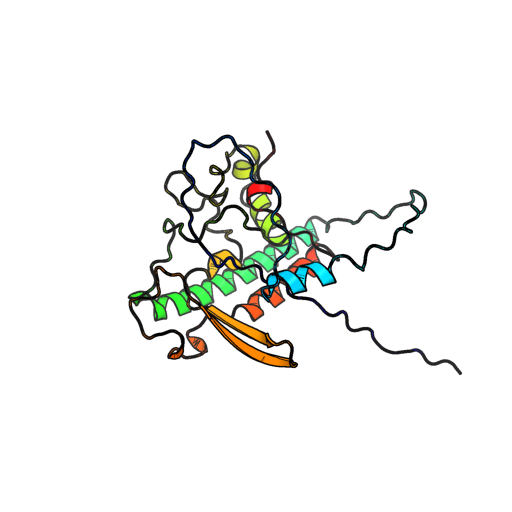.896 1.00 93.38 186 GLY A CA 1
ATOM 1440 C C . GLY A 1 186 ? 27.041 6.938 -4.323 1.00 93.38 186 GLY A C 1
ATOM 1441 O O . GLY A 1 186 ? 26.738 7.864 -5.070 1.00 93.38 186 GLY A O 1
ATOM 1442 N N . GLU A 1 187 ? 27.020 5.670 -4.737 1.00 94.31 187 GLU A N 1
ATOM 1443 C CA . GLU A 1 187 ? 26.604 5.259 -6.079 1.00 94.31 187 GLU A CA 1
ATOM 1444 C C . GLU A 1 187 ? 25.139 4.817 -6.073 1.00 94.31 187 GLU A C 1
ATOM 1446 O O . GLU A 1 187 ? 24.670 4.201 -5.116 1.00 94.31 187 GLU A O 1
ATOM 1451 N N . LEU A 1 188 ? 24.409 5.115 -7.149 1.00 93.69 188 LEU A N 1
ATOM 1452 C CA . LEU A 1 188 ? 23.024 4.674 -7.293 1.00 93.69 188 LEU A CA 1
ATOM 1453 C C . LEU A 1 188 ? 22.971 3.194 -7.685 1.00 93.69 188 LEU A C 1
ATOM 1455 O O . LEU A 1 188 ? 23.523 2.794 -8.710 1.00 93.69 188 LEU A O 1
ATOM 1459 N N . GLU A 1 189 ? 22.251 2.409 -6.892 1.00 94.19 189 GLU A N 1
ATOM 1460 C CA . GLU A 1 189 ? 21.943 1.006 -7.139 1.00 94.19 189 GLU A CA 1
ATOM 1461 C C . GLU A 1 189 ? 20.441 0.803 -7.332 1.00 94.19 189 GLU A C 1
ATOM 1463 O O . GLU A 1 189 ? 19.604 1.516 -6.773 1.00 94.19 189 GLU A O 1
ATOM 1468 N N . GLU A 1 190 ? 20.106 -0.207 -8.131 1.00 94.75 190 GLU A N 1
ATOM 1469 C CA . GLU A 1 190 ? 18.737 -0.627 -8.383 1.00 94.75 190 GLU A CA 1
ATOM 1470 C C . GLU A 1 190 ? 18.525 -2.060 -7.895 1.00 94.75 190 GLU A C 1
ATOM 1472 O O . GLU A 1 190 ? 19.273 -2.974 -8.247 1.00 94.75 190 GLU A O 1
ATOM 1477 N N . LEU A 1 191 ? 17.451 -2.263 -7.136 1.00 94.75 191 LEU A N 1
ATOM 1478 C CA . LEU A 1 191 ? 16.961 -3.570 -6.729 1.00 94.75 191 LEU A CA 1
ATOM 1479 C C . LEU A 1 191 ? 15.557 -3.793 -7.283 1.00 94.75 191 LEU A C 1
ATOM 1481 O O . LEU A 1 191 ? 14.695 -2.914 -7.220 1.00 94.75 191 LEU A O 1
ATOM 1485 N N . ARG A 1 192 ? 15.326 -5.002 -7.801 1.00 96.25 192 ARG A N 1
ATOM 1486 C CA . ARG A 1 192 ? 14.009 -5.462 -8.235 1.00 96.25 192 ARG A CA 1
ATOM 1487 C C . ARG A 1 192 ? 13.579 -6.671 -7.434 1.00 96.25 192 ARG A C 1
ATOM 1489 O O . ARG A 1 192 ? 14.389 -7.566 -7.199 1.00 96.25 192 ARG A O 1
ATOM 1496 N N . ASP A 1 193 ? 12.307 -6.702 -7.069 1.00 94.62 193 ASP A N 1
ATOM 1497 C CA . ASP A 1 193 ? 11.713 -7.817 -6.338 1.00 94.62 193 ASP A CA 1
ATOM 1498 C C . ASP A 1 193 ? 10.274 -8.072 -6.795 1.00 94.62 193 ASP A C 1
ATOM 1500 O O . ASP A 1 193 ? 9.653 -7.233 -7.444 1.00 94.62 193 ASP A O 1
ATOM 1504 N N . ILE A 1 194 ? 9.736 -9.246 -6.487 1.00 94.81 194 ILE A N 1
ATOM 1505 C CA . ILE A 1 194 ? 8.338 -9.595 -6.727 1.00 94.81 194 ILE A CA 1
ATOM 1506 C C . ILE A 1 194 ? 7.894 -10.642 -5.708 1.00 94.81 194 ILE A C 1
ATOM 1508 O O . ILE A 1 194 ? 8.687 -11.445 -5.226 1.00 94.81 194 ILE A O 1
ATOM 1512 N N . CYS A 1 195 ? 6.596 -10.681 -5.407 1.00 92.62 195 CYS A N 1
ATOM 1513 C CA . CYS A 1 195 ? 6.032 -11.757 -4.599 1.00 92.62 195 CYS A CA 1
ATOM 1514 C C . CYS A 1 195 ? 6.407 -13.134 -5.172 1.00 92.62 195 CYS A C 1
ATOM 1516 O O . CYS A 1 195 ? 6.238 -13.377 -6.366 1.00 92.62 195 CYS A O 1
ATOM 1518 N N . GLU A 1 196 ? 6.823 -14.055 -4.297 1.00 91.25 196 GLU A N 1
ATOM 1519 C CA . GLU A 1 196 ? 7.203 -15.430 -4.653 1.00 91.25 196 GLU A CA 1
ATOM 1520 C C . GLU A 1 196 ? 6.123 -16.182 -5.451 1.00 91.25 196 GLU A C 1
ATOM 1522 O O . GLU A 1 196 ? 6.436 -17.037 -6.275 1.00 91.25 196 GLU A O 1
ATOM 1527 N N . LEU A 1 197 ? 4.850 -15.823 -5.262 1.00 91.44 197 LEU A N 1
ATOM 1528 C CA . LEU A 1 197 ? 3.719 -16.411 -5.982 1.00 91.44 197 LEU A CA 1
ATOM 1529 C C . LEU A 1 197 ? 3.593 -15.930 -7.436 1.00 91.44 197 LEU A C 1
ATOM 1531 O O . LEU A 1 197 ? 2.878 -16.555 -8.213 1.00 91.44 197 LEU A O 1
ATOM 1535 N N . ASN A 1 198 ? 4.265 -14.834 -7.794 1.00 94.19 198 ASN A N 1
ATOM 1536 C CA . ASN A 1 198 ? 4.170 -14.174 -9.099 1.00 94.19 198 ASN A CA 1
ATOM 1537 C C . ASN A 1 198 ? 5.491 -14.248 -9.888 1.00 94.19 198 ASN A C 1
ATOM 1539 O O . ASN A 1 198 ? 5.648 -13.544 -10.885 1.00 94.19 198 ASN A O 1
ATOM 1543 N N . VAL A 1 199 ? 6.460 -15.054 -9.431 1.00 93.62 199 VAL A N 1
ATOM 1544 C CA . VAL A 1 199 ? 7.759 -15.235 -10.108 1.00 93.62 199 VAL A CA 1
ATOM 1545 C C . VAL A 1 199 ? 7.569 -15.884 -11.480 1.00 93.62 199 VAL A C 1
ATOM 1547 O O . VAL A 1 199 ? 8.178 -15.456 -12.459 1.00 93.62 199 VAL A O 1
ATOM 1550 N N . GLU A 1 200 ? 6.698 -16.887 -11.551 1.00 93.50 200 GLU A N 1
ATOM 1551 C CA . GLU A 1 200 ? 6.382 -17.618 -12.776 1.00 93.50 200 GLU A CA 1
ATOM 1552 C C . GLU A 1 200 ? 5.311 -16.906 -13.609 1.00 93.50 200 GLU A C 1
ATOM 1554 O O . GLU A 1 200 ? 4.480 -16.172 -13.082 1.00 93.50 200 GLU A O 1
ATOM 1559 N N . GLY A 1 201 ? 5.283 -17.171 -14.918 1.00 91.12 201 GLY A N 1
ATOM 1560 C CA . GLY A 1 201 ? 4.255 -16.630 -15.819 1.00 91.12 201 GLY A CA 1
ATOM 1561 C C . GLY A 1 201 ? 4.665 -15.369 -16.586 1.00 91.12 201 GLY A C 1
ATOM 1562 O O . GLY A 1 201 ? 3.818 -14.722 -17.195 1.00 91.12 201 GLY A O 1
ATOM 1563 N N . GLY A 1 202 ? 5.953 -15.019 -16.609 1.00 90.88 202 GLY A N 1
ATOM 1564 C CA . GLY A 1 202 ? 6.481 -13.975 -17.488 1.00 90.88 202 GLY A CA 1
ATOM 1565 C C . GLY A 1 202 ? 8.013 -13.927 -17.519 1.00 90.88 202 GLY A C 1
ATOM 1566 O O . GLY A 1 202 ? 8.660 -14.773 -16.903 1.00 90.88 202 GLY A O 1
ATOM 1567 N N . PRO A 1 203 ? 8.619 -12.965 -18.243 1.00 94.00 203 PRO A N 1
ATOM 1568 C CA . PRO A 1 203 ? 10.070 -12.792 -18.261 1.00 94.00 203 PRO A CA 1
ATOM 1569 C C . PRO A 1 203 ? 10.651 -12.526 -16.859 1.00 94.00 203 PRO A C 1
ATOM 1571 O O . PRO A 1 203 ? 9.947 -11.972 -16.000 1.00 94.00 203 PRO A O 1
ATOM 1574 N N . PRO A 1 204 ? 11.933 -12.877 -16.634 1.00 95.25 204 PRO A N 1
ATOM 1575 C CA . PRO A 1 204 ? 12.623 -12.590 -15.379 1.00 95.25 204 PRO A CA 1
ATOM 1576 C C . PRO A 1 204 ? 12.671 -11.079 -15.113 1.00 95.25 204 PRO A C 1
ATOM 1578 O O . PRO A 1 204 ? 12.729 -10.286 -16.051 1.00 95.25 204 PRO A O 1
ATOM 1581 N N . LEU A 1 205 ? 12.698 -10.675 -13.837 1.00 95.81 205 LEU A N 1
ATOM 1582 C CA . LEU A 1 205 ? 12.652 -9.258 -13.436 1.00 95.81 205 LEU A CA 1
ATOM 1583 C C . LEU A 1 205 ? 13.760 -8.401 -14.060 1.00 95.81 205 LEU A C 1
ATOM 1585 O O . LEU A 1 205 ? 13.537 -7.232 -14.365 1.00 95.81 205 LEU A O 1
ATOM 1589 N N . SER A 1 206 ? 14.940 -8.983 -14.280 1.00 94.81 206 SER A N 1
ATOM 1590 C CA . SER A 1 206 ? 16.083 -8.316 -14.914 1.00 94.81 206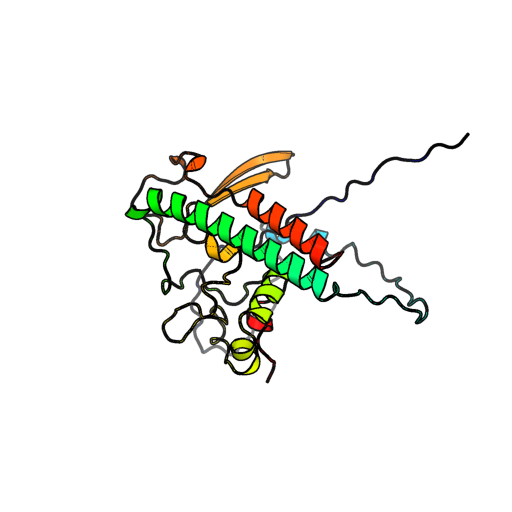 SER A CA 1
ATOM 1591 C C . SER A 1 206 ? 15.864 -7.985 -16.393 1.00 94.81 206 SER A C 1
ATOM 1593 O O . SER A 1 206 ? 16.635 -7.216 -16.952 1.00 94.81 206 SER A O 1
ATOM 1595 N N . ALA A 1 207 ? 14.865 -8.594 -17.035 1.00 96.38 207 ALA A N 1
ATOM 1596 C CA . ALA A 1 207 ? 14.521 -8.378 -18.438 1.00 96.38 207 ALA A CA 1
ATOM 1597 C C . ALA A 1 207 ? 13.269 -7.503 -18.622 1.00 96.38 207 ALA A C 1
ATOM 1599 O O . ALA A 1 207 ? 12.839 -7.314 -19.754 1.00 96.38 207 ALA A O 1
ATOM 1600 N N . LEU A 1 208 ? 12.657 -7.023 -17.534 1.00 96.75 208 LEU A N 1
ATOM 1601 C CA . LEU A 1 208 ? 11.541 -6.080 -17.607 1.00 96.75 208 LEU A CA 1
ATOM 1602 C C . LEU A 1 208 ? 12.042 -4.676 -17.951 1.00 96.75 208 LEU A C 1
ATOM 1604 O O . LEU A 1 208 ? 13.115 -4.270 -17.495 1.00 96.75 208 LEU A O 1
ATOM 1608 N N . ASP A 1 209 ? 11.241 -3.915 -18.685 1.00 97.19 209 ASP A N 1
ATOM 1609 C CA . ASP A 1 209 ? 11.472 -2.483 -18.835 1.00 97.19 209 ASP A CA 1
ATOM 1610 C C . ASP A 1 209 ? 11.155 -1.757 -17.517 1.00 97.19 209 ASP A C 1
ATOM 1612 O O . ASP A 1 209 ? 10.399 -2.247 -16.675 1.00 97.19 209 ASP A O 1
ATOM 1616 N N . GLU A 1 210 ? 11.758 -0.587 -17.299 1.00 95.81 210 GLU A N 1
ATOM 1617 C CA . GLU A 1 210 ? 11.573 0.170 -16.051 1.00 95.81 210 GLU A CA 1
ATOM 1618 C C . GLU A 1 210 ? 10.106 0.542 -15.803 1.00 95.81 210 GLU A C 1
ATOM 1620 O O . GLU A 1 210 ? 9.646 0.506 -14.665 1.00 95.81 210 GLU A O 1
ATOM 1625 N N . GLU A 1 211 ? 9.376 0.858 -16.874 1.00 95.88 211 GLU A N 1
ATOM 1626 C CA . GLU A 1 211 ? 7.958 1.228 -16.856 1.00 95.88 211 GLU A CA 1
ATOM 1627 C C . GLU A 1 211 ? 7.011 0.060 -16.566 1.00 95.88 211 GLU A C 1
ATOM 1629 O O . GLU A 1 211 ? 5.825 0.289 -16.328 1.00 95.88 211 GLU A O 1
ATOM 1634 N N . ASP A 1 212 ? 7.524 -1.172 -16.575 1.00 96.75 212 ASP A N 1
ATOM 1635 C CA . ASP A 1 212 ? 6.799 -2.376 -16.175 1.00 96.75 212 ASP A CA 1
ATOM 1636 C C . ASP A 1 212 ? 7.064 -2.756 -14.713 1.00 96.75 212 ASP A C 1
ATOM 1638 O O . ASP A 1 212 ? 6.556 -3.773 -14.234 1.00 96.75 212 ASP A O 1
ATOM 1642 N N . CYS A 1 213 ? 7.818 -1.940 -13.976 1.00 96.81 213 CYS A N 1
ATOM 1643 C CA . CYS A 1 213 ? 8.040 -2.104 -12.549 1.00 96.81 213 CYS A CA 1
ATOM 1644 C C . CYS A 1 213 ? 7.437 -0.933 -11.764 1.00 96.81 213 CYS A C 1
ATOM 1646 O O . CYS A 1 213 ? 7.560 0.231 -12.134 1.00 96.81 213 CYS A O 1
ATOM 1648 N N . TRP A 1 214 ? 6.836 -1.239 -10.618 1.00 96.88 214 TRP A N 1
ATOM 1649 C CA . TRP A 1 214 ? 6.373 -0.241 -9.664 1.00 96.88 214 TRP A CA 1
ATOM 1650 C C . TRP A 1 214 ? 7.563 0.438 -8.978 1.00 96.88 214 TRP A C 1
ATOM 1652 O O . TRP A 1 214 ? 8.286 -0.202 -8.209 1.00 96.88 214 TRP A O 1
ATOM 1662 N N . LEU A 1 215 ? 7.758 1.734 -9.228 1.00 94.81 215 LEU A N 1
ATOM 1663 C CA . LEU A 1 215 ? 8.816 2.516 -8.591 1.00 94.81 215 LEU A CA 1
ATOM 1664 C C . LEU A 1 215 ? 8.402 2.928 -7.172 1.00 94.81 215 LEU A C 1
ATOM 1666 O O . LEU A 1 215 ? 7.635 3.869 -6.973 1.00 94.81 215 LEU A O 1
ATOM 1670 N N . VAL A 1 216 ? 8.949 2.238 -6.171 1.00 90.38 216 VAL A N 1
ATOM 1671 C CA . VAL A 1 216 ? 8.519 2.367 -4.768 1.00 90.38 216 VAL A CA 1
ATOM 1672 C C . VAL A 1 216 ? 8.774 3.771 -4.198 1.00 90.38 216 VAL A C 1
ATOM 1674 O O . VAL A 1 216 ? 7.891 4.354 -3.569 1.00 90.38 216 VAL A O 1
ATOM 1677 N N . GLY A 1 217 ? 9.954 4.343 -4.457 1.00 87.50 217 GLY A N 1
ATOM 1678 C CA . GLY A 1 217 ? 10.420 5.548 -3.760 1.00 87.50 217 GLY A CA 1
ATOM 1679 C C . GLY A 1 217 ? 9.580 6.810 -3.998 1.00 87.50 217 GLY A C 1
ATOM 1680 O O . GLY A 1 217 ? 9.489 7.657 -3.115 1.00 87.50 217 GLY A O 1
ATOM 1681 N N . VAL A 1 218 ? 8.919 6.947 -5.153 1.00 88.56 218 VAL A N 1
ATOM 1682 C CA . VAL A 1 218 ? 8.123 8.152 -5.467 1.00 88.56 218 VAL A CA 1
ATOM 1683 C C . VAL A 1 218 ? 6.908 8.264 -4.550 1.00 88.56 218 VAL A C 1
ATOM 1685 O O . VAL A 1 218 ? 6.620 9.337 -4.018 1.00 88.56 218 VAL A O 1
ATOM 1688 N N . VAL A 1 219 ? 6.210 7.153 -4.331 1.00 89.69 219 VAL A N 1
ATOM 1689 C CA . VAL A 1 219 ? 5.026 7.124 -3.468 1.00 89.69 219 VAL A CA 1
ATOM 1690 C C . VAL A 1 219 ? 5.409 7.274 -2.002 1.00 89.69 219 VAL A C 1
ATOM 1692 O O . VAL A 1 219 ? 4.737 8.003 -1.275 1.00 89.69 219 VAL A O 1
ATOM 1695 N N . GLU A 1 220 ? 6.518 6.668 -1.577 1.00 90.56 220 GLU A N 1
ATOM 1696 C CA . GLU A 1 220 ? 7.029 6.836 -0.214 1.00 90.56 220 GLU A CA 1
ATOM 1697 C C . GLU A 1 220 ? 7.360 8.299 0.095 1.00 90.56 220 GLU A C 1
ATOM 1699 O O . GLU A 1 220 ? 6.959 8.801 1.142 1.00 90.56 220 GLU A O 1
ATOM 1704 N N . LEU A 1 221 ? 8.006 9.018 -0.830 1.00 92.06 221 LEU A N 1
ATOM 1705 C CA . LEU A 1 221 ? 8.304 10.445 -0.659 1.00 92.06 221 LEU A CA 1
ATOM 1706 C C . LEU A 1 221 ? 7.037 11.299 -0.532 1.00 92.06 221 LEU A C 1
ATOM 1708 O O . LEU A 1 221 ? 6.983 12.209 0.296 1.00 92.06 221 LEU A O 1
ATOM 1712 N N . ARG A 1 222 ? 5.998 10.999 -1.319 1.00 93.69 222 ARG A N 1
ATOM 1713 C CA . ARG A 1 222 ? 4.705 11.696 -1.227 1.00 93.69 222 ARG A CA 1
ATOM 1714 C C . ARG A 1 222 ? 4.000 11.407 0.095 1.00 93.69 222 ARG A C 1
ATOM 1716 O O . ARG A 1 222 ? 3.463 12.325 0.709 1.00 93.69 222 ARG A O 1
ATOM 1723 N N . LEU A 1 223 ? 4.039 10.157 0.553 1.00 93.12 223 LEU A N 1
ATOM 1724 C CA . LEU A 1 223 ? 3.468 9.766 1.838 1.00 93.12 223 LEU A CA 1
ATOM 1725 C C . LEU A 1 223 ? 4.218 10.409 3.014 1.00 93.12 223 LEU A C 1
ATOM 1727 O O . LEU A 1 223 ? 3.575 10.848 3.961 1.00 93.12 223 LEU A O 1
ATOM 1731 N N . ILE A 1 224 ? 5.549 10.522 2.940 1.00 91.50 224 ILE A N 1
ATOM 1732 C CA . ILE A 1 224 ? 6.363 11.251 3.927 1.00 91.50 224 ILE A CA 1
ATOM 1733 C C . ILE A 1 224 ? 5.947 12.723 3.981 1.00 91.50 224 ILE A C 1
ATOM 1735 O O . ILE A 1 224 ? 5.717 13.240 5.067 1.00 91.50 224 ILE A O 1
ATOM 1739 N N . ALA A 1 225 ? 5.776 13.383 2.833 1.00 91.56 225 ALA A N 1
ATOM 1740 C CA . ALA A 1 225 ? 5.345 14.781 2.802 1.00 91.56 225 ALA A CA 1
ATOM 1741 C C . ALA A 1 225 ? 3.942 14.989 3.409 1.00 91.56 225 ALA A C 1
ATOM 1743 O O . ALA A 1 225 ? 3.698 15.994 4.080 1.00 91.56 225 ALA A O 1
ATOM 1744 N N . LEU A 1 226 ? 3.014 14.047 3.196 1.00 93.00 226 LEU A N 1
ATOM 1745 C CA . LEU A 1 226 ? 1.700 14.068 3.851 1.00 93.00 226 LEU A CA 1
ATOM 1746 C C . LEU A 1 226 ? 1.808 13.830 5.357 1.00 93.00 226 LEU A C 1
ATOM 1748 O O . LEU A 1 226 ? 1.169 14.532 6.135 1.00 93.00 226 LEU A O 1
ATOM 1752 N N . GLU A 1 227 ? 2.636 12.876 5.768 1.00 91.94 227 GLU A N 1
ATOM 1753 C CA . GLU A 1 227 ? 2.876 12.578 7.175 1.00 91.94 227 GLU A CA 1
ATOM 1754 C C . GLU A 1 227 ? 3.486 13.777 7.911 1.00 91.94 227 GLU A C 1
ATOM 1756 O O . GLU A 1 227 ? 3.010 14.141 8.981 1.00 91.94 227 GLU A O 1
ATOM 1761 N N . GLU A 1 228 ? 4.488 14.442 7.331 1.00 90.38 228 GLU A N 1
ATOM 1762 C CA . GLU A 1 228 ? 5.112 15.642 7.901 1.00 90.38 228 GLU A CA 1
ATOM 1763 C C . GLU A 1 228 ? 4.100 16.773 8.103 1.00 90.38 228 GLU A C 1
ATOM 1765 O O . GLU A 1 228 ? 4.112 17.434 9.142 1.00 90.38 228 GLU A O 1
ATOM 1770 N N . ARG A 1 229 ? 3.191 16.973 7.139 1.00 89.75 229 ARG A N 1
ATOM 1771 C CA . ARG A 1 229 ? 2.078 17.924 7.274 1.00 89.75 229 ARG A CA 1
ATOM 1772 C C . ARG A 1 229 ? 1.104 17.518 8.376 1.00 89.75 229 ARG A C 1
ATOM 1774 O O . ARG A 1 229 ? 0.569 18.393 9.044 1.00 89.75 229 ARG A O 1
ATOM 1781 N N . PHE A 1 230 ? 0.874 16.218 8.546 1.00 89.69 230 PHE A N 1
ATOM 1782 C CA . PHE A 1 230 ? -0.089 15.691 9.503 1.00 89.69 230 PHE A CA 1
ATOM 1783 C C . PHE A 1 230 ? 0.418 15.732 10.951 1.00 89.69 230 PHE A C 1
ATOM 1785 O O . PHE A 1 230 ? -0.308 16.166 11.835 1.00 89.69 230 PHE A O 1
ATOM 1792 N N . VAL A 1 231 ? 1.652 15.300 11.226 1.00 86.50 231 VAL A N 1
ATOM 1793 C CA . VAL A 1 231 ? 2.191 15.267 12.601 1.00 86.50 231 VAL A CA 1
ATOM 1794 C C . VAL A 1 231 ? 3.041 16.484 12.976 1.00 86.50 231 VAL A C 1
ATOM 1796 O O . VAL A 1 231 ? 3.301 16.695 14.158 1.00 86.50 231 VAL A O 1
ATOM 1799 N N . GLY A 1 232 ? 3.519 17.270 12.004 1.00 71.75 232 GLY A N 1
ATOM 1800 C CA . GLY A 1 232 ? 4.348 18.455 12.253 1.00 71.75 232 GLY A CA 1
ATOM 1801 C C . GLY A 1 232 ? 5.746 18.174 12.833 1.00 71.75 232 GLY A C 1
ATOM 1802 O O . GLY A 1 232 ? 6.386 19.097 13.339 1.00 71.75 232 GLY A O 1
ATOM 1803 N N . GLY A 1 233 ? 6.238 16.928 12.793 1.00 70.38 233 GLY A N 1
ATOM 1804 C CA . GLY A 1 233 ? 7.509 16.531 13.412 1.00 70.38 233 GLY A CA 1
ATOM 1805 C C . GLY A 1 233 ? 7.854 15.045 13.257 1.00 70.38 233 GLY A C 1
ATOM 1806 O O . GLY A 1 233 ? 7.442 14.402 12.294 1.00 70.38 233 GLY A O 1
ATOM 1807 N N . GLU A 1 234 ? 8.630 14.490 14.199 1.00 66.44 234 GLU A N 1
ATOM 1808 C CA . GLU A 1 234 ? 8.916 13.047 14.228 1.00 66.44 234 GLU A CA 1
ATOM 1809 C C . GLU A 1 234 ? 7.616 12.254 14.380 1.00 66.44 234 GLU A C 1
ATOM 1811 O O . GLU A 1 234 ? 6.896 12.403 15.369 1.00 66.44 234 GLU A O 1
ATOM 1816 N N . SER A 1 235 ? 7.332 11.387 13.408 1.00 69.81 235 SER A N 1
ATOM 1817 C CA . SER A 1 235 ? 6.133 10.562 13.437 1.00 69.81 235 SER A CA 1
ATOM 1818 C C . SER A 1 235 ? 6.421 9.146 13.932 1.00 69.81 235 SER A C 1
ATOM 1820 O O . SER A 1 235 ? 7.181 8.409 13.287 1.00 69.81 235 SER A O 1
ATOM 1822 N N . PRO A 1 236 ? 5.801 8.698 15.035 1.00 80.50 236 PRO A N 1
ATOM 1823 C CA . PRO A 1 236 ? 5.835 7.294 15.397 1.00 80.50 236 PRO A CA 1
ATOM 1824 C C . PRO A 1 236 ? 4.978 6.493 14.409 1.00 80.50 236 PRO A C 1
ATOM 1826 O O . PRO A 1 236 ? 3.786 6.742 14.256 1.00 80.50 236 PRO A O 1
ATOM 1829 N N . ARG A 1 237 ? 5.552 5.468 13.769 1.00 89.75 237 ARG A N 1
ATOM 1830 C CA . ARG A 1 237 ? 4.750 4.528 12.970 1.00 89.75 237 ARG A CA 1
ATOM 1831 C C . ARG A 1 237 ? 3.753 3.789 13.867 1.00 89.75 237 ARG A C 1
ATOM 1833 O O . ARG A 1 237 ? 4.112 3.303 14.942 1.00 89.75 237 ARG A O 1
ATOM 1840 N N . ALA A 1 238 ? 2.517 3.632 13.404 1.00 92.62 238 ALA A N 1
ATOM 1841 C CA . ALA A 1 238 ? 1.478 2.901 14.119 1.00 92.62 238 ALA A CA 1
ATOM 1842 C C . ALA A 1 238 ? 1.453 1.428 13.686 1.00 92.62 238 ALA A C 1
ATOM 1844 O O . ALA A 1 238 ? 1.386 1.122 12.499 1.00 92.62 238 ALA A O 1
ATOM 1845 N N . SER A 1 239 ? 1.464 0.489 14.635 1.00 95.62 239 SER A N 1
ATOM 1846 C CA . SER A 1 239 ? 1.193 -0.925 14.331 1.00 95.62 239 SER A CA 1
ATOM 1847 C C . SER A 1 239 ? -0.270 -1.107 13.930 1.00 95.62 239 SER A C 1
ATOM 1849 O O . SER A 1 239 ? -1.159 -0.662 14.657 1.00 95.62 239 SER A O 1
ATOM 1851 N N . LEU A 1 240 ? -0.529 -1.836 12.839 1.00 96.19 240 LEU A N 1
ATOM 1852 C CA . LEU A 1 240 ? -1.893 -2.176 12.414 1.00 96.19 240 LEU A CA 1
ATOM 1853 C C . LEU A 1 240 ? -2.664 -2.932 13.505 1.00 96.19 240 LEU A C 1
ATOM 1855 O O . LEU A 1 240 ? -3.835 -2.650 13.754 1.00 96.19 240 LEU A O 1
ATOM 1859 N N . ARG A 1 241 ? -2.006 -3.862 14.209 1.00 95.88 241 ARG A N 1
ATOM 1860 C CA . ARG A 1 241 ? -2.603 -4.561 15.357 1.00 95.88 241 ARG A CA 1
ATOM 1861 C C . ARG A 1 241 ? -2.929 -3.604 16.500 1.00 95.88 241 ARG A C 1
ATOM 1863 O O . ARG A 1 241 ? -3.950 -3.775 17.161 1.00 95.88 241 ARG A O 1
ATOM 1870 N N . GLY A 1 242 ? -2.080 -2.602 16.708 1.00 95.81 242 GLY A N 1
ATOM 1871 C CA . GLY A 1 242 ? -2.249 -1.583 17.741 1.00 95.81 242 GLY A CA 1
ATOM 1872 C C . GLY A 1 242 ? -3.451 -0.656 17.538 1.00 95.81 242 GLY A C 1
ATOM 1873 O O . GLY A 1 242 ? -3.789 0.066 18.470 1.00 95.81 242 GLY A O 1
ATOM 1874 N N . LEU A 1 243 ? -4.100 -0.678 16.366 1.00 96.50 243 LEU A N 1
ATOM 1875 C CA . LEU A 1 243 ? -5.294 0.130 16.094 1.00 96.50 243 LEU A CA 1
ATOM 1876 C C . LEU A 1 243 ? -6.565 -0.419 16.755 1.00 96.50 243 LEU A C 1
ATOM 1878 O O . LEU A 1 243 ? -7.512 0.335 16.962 1.00 96.50 243 LEU A O 1
ATOM 1882 N N . PHE A 1 244 ? -6.605 -1.711 17.084 1.00 96.94 244 PHE A N 1
ATOM 1883 C CA . PHE A 1 244 ? -7.747 -2.308 17.776 1.00 96.94 244 PHE A CA 1
ATOM 1884 C C . PHE A 1 244 ? -7.770 -1.889 19.249 1.00 96.94 244 PHE A C 1
ATOM 1886 O O . PHE A 1 244 ? -6.727 -1.806 19.904 1.00 96.94 244 PHE A O 1
ATOM 1893 N N . ALA A 1 245 ? -8.970 -1.680 19.795 1.00 90.62 245 ALA A N 1
ATOM 1894 C CA . ALA A 1 245 ? -9.143 -1.367 21.207 1.00 90.62 245 ALA A CA 1
ATOM 1895 C C . ALA A 1 245 ? -8.542 -2.473 22.093 1.00 90.62 245 ALA A C 1
ATOM 1897 O O . ALA A 1 245 ? -8.817 -3.664 21.912 1.00 90.62 245 ALA A O 1
ATOM 1898 N N . ARG A 1 246 ? -7.728 -2.076 23.079 1.00 79.56 246 ARG A N 1
ATOM 1899 C CA . ARG A 1 246 ? -7.212 -2.995 24.101 1.00 79.56 246 ARG A CA 1
ATOM 1900 C C . ARG A 1 246 ? -8.377 -3.399 25.004 1.00 79.56 246 ARG A C 1
ATOM 1902 O O . ARG A 1 246 ? -9.009 -2.530 25.597 1.00 79.56 246 ARG A O 1
ATOM 1909 N N . ARG A 1 247 ? -8.670 -4.696 25.068 1.00 58.72 247 ARG A N 1
ATOM 1910 C CA . ARG A 1 247 ? -9.639 -5.276 26.005 1.00 58.72 247 ARG A CA 1
ATOM 1911 C C . ARG A 1 247 ? -8.923 -5.954 27.156 1.00 58.72 247 ARG A C 1
ATOM 1913 O O . ARG A 1 247 ? -7.826 -6.499 26.900 1.00 58.72 247 ARG A O 1
#